Protein AF-U2R1K8-F1 (afdb_monomer_lite)

Secondary structure (DSSP, 8-state):
-HHHHHHHHHTT--SSSS-SEE---SS-HHHHHHHHTT---GGGGGGB-TTS-B-HHHHHHHHH-BTTBPPPPEEE-TTSS-EEE--EE-TT--------HHHHHHHHHHHTT---EEEEE-HHHHHHT-EE-TTSPTT--GGGGHHHHHHHHHHHHHHHHHHT-S--EEE-GGGG-S---S-HHHHHHHHHHHHHH-

Radius of gyration: 16.97 Å; chains: 1; bounding box: 44×36×46 Å

Organism: NCBI:txid1358026

InterPro domains:
  IPR013215 Cobalamin-independent methionine synthase MetE, N-terminal [PF08267] (20-197)
  IPR038071 UROD/MetE-like superfamily [G3DSA:3.20.20.210] (1-198)
  IPR038071 UROD/MetE-like superfamily [SSF51726] (24-195)

Structure (mmCIF, N/CA/C/O backbone):
data_AF-U2R1K8-F1
#
_entry.id   AF-U2R1K8-F1
#
loop_
_atom_site.group_PDB
_atom_site.id
_atom_site.type_symbol
_atom_site.label_atom_id
_atom_site.label_alt_id
_atom_site.label_comp_id
_atom_site.label_asym_id
_atom_site.label_entity_id
_atom_site.label_seq_id
_atom_site.pdbx_PDB_ins_code
_atom_site.Cartn_x
_atom_site.Cartn_y
_atom_site.Cartn_z
_atom_site.occupancy
_atom_site.B_iso_or_equiv
_atom_site.auth_seq_id
_atom_site.auth_comp_id
_atom_site.auth_asym_id
_atom_site.auth_atom_id
_atom_site.pdbx_PDB_model_num
ATOM 1 N N . ARG A 1 1 ? -0.043 1.802 -18.679 1.00 92.38 1 ARG A N 1
ATOM 2 C CA . ARG A 1 1 ? 1.319 1.508 -18.172 1.00 92.38 1 ARG A CA 1
ATOM 3 C C . ARG A 1 1 ? 2.393 1.546 -19.267 1.00 92.38 1 ARG A C 1
ATOM 5 O O . ARG A 1 1 ? 3.265 2.397 -19.167 1.00 92.38 1 ARG A O 1
ATOM 12 N N . ALA A 1 2 ? 2.314 0.755 -20.349 1.00 93.88 2 ALA A N 1
ATOM 13 C CA . ALA A 1 2 ? 3.351 0.712 -21.406 1.00 93.88 2 ALA A CA 1
ATOM 14 C C . ALA A 1 2 ? 3.806 2.088 -21.950 1.00 93.88 2 ALA A C 1
ATOM 16 O O . ALA A 1 2 ? 4.996 2.391 -21.944 1.00 93.88 2 ALA A O 1
ATOM 17 N N . ALA A 1 3 ? 2.867 2.963 -22.336 1.00 95.81 3 ALA A N 1
ATOM 18 C CA . ALA A 1 3 ? 3.195 4.313 -22.816 1.00 95.81 3 ALA A CA 1
ATOM 19 C C . ALA A 1 3 ? 3.945 5.169 -21.773 1.00 95.81 3 ALA A C 1
ATOM 21 O O . ALA A 1 3 ? 4.792 5.984 -22.132 1.00 95.81 3 ALA A O 1
ATOM 22 N N . THR A 1 4 ? 3.657 4.974 -20.482 1.00 95.69 4 THR A N 1
ATOM 23 C CA . THR A 1 4 ? 4.354 5.652 -19.382 1.00 95.69 4 THR A CA 1
ATOM 24 C C . THR A 1 4 ? 5.796 5.167 -19.269 1.00 95.69 4 THR A C 1
ATOM 26 O O . THR A 1 4 ? 6.695 5.999 -19.187 1.00 95.69 4 THR A O 1
ATOM 29 N N . ARG A 1 5 ? 6.031 3.848 -19.327 1.00 96.81 5 ARG A N 1
ATOM 30 C CA . ARG A 1 5 ? 7.381 3.257 -19.270 1.00 96.81 5 ARG A CA 1
ATOM 31 C C . ARG A 1 5 ? 8.247 3.745 -20.437 1.00 96.81 5 ARG A C 1
ATOM 33 O O . ARG A 1 5 ? 9.348 4.241 -20.217 1.00 96.81 5 ARG A O 1
ATOM 40 N N . GLU A 1 6 ? 7.707 3.721 -21.657 1.00 97.94 6 GLU A N 1
ATOM 41 C CA . GLU A 1 6 ? 8.377 4.257 -22.853 1.00 97.94 6 GLU A CA 1
ATOM 42 C C . GLU A 1 6 ? 8.721 5.746 -22.711 1.00 97.94 6 GLU A C 1
ATOM 44 O O . GLU A 1 6 ? 9.847 6.162 -22.991 1.00 97.94 6 GLU A O 1
ATOM 49 N N . ARG A 1 7 ? 7.780 6.557 -22.211 1.00 97.56 7 ARG A N 1
ATOM 50 C CA . ARG A 1 7 ? 8.021 7.983 -21.963 1.00 97.56 7 ARG A CA 1
ATOM 51 C C . ARG A 1 7 ? 9.121 8.209 -20.926 1.00 97.56 7 ARG A C 1
ATOM 53 O O . ARG A 1 7 ? 9.962 9.076 -21.135 1.00 97.56 7 ARG A O 1
ATOM 60 N N . LEU A 1 8 ? 9.110 7.477 -19.815 1.00 97.69 8 LEU A N 1
ATOM 61 C CA . LEU A 1 8 ? 10.111 7.613 -18.753 1.00 97.69 8 LEU A CA 1
ATOM 62 C C . LEU A 1 8 ? 11.506 7.193 -19.232 1.00 97.69 8 LEU A C 1
ATOM 64 O O . LEU A 1 8 ? 12.477 7.892 -18.949 1.00 97.69 8 LEU A O 1
ATOM 68 N N . ALA A 1 9 ? 11.597 6.130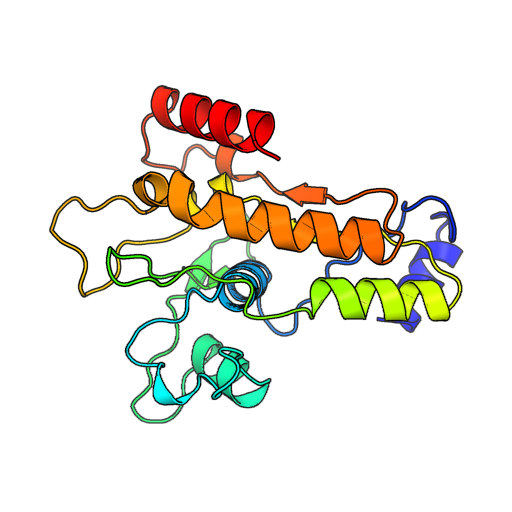 -20.035 1.00 97.81 9 ALA A N 1
ATOM 69 C CA . ALA A 1 9 ? 12.850 5.742 -20.675 1.00 97.81 9 ALA A CA 1
ATOM 70 C C . ALA A 1 9 ? 13.354 6.806 -21.661 1.00 97.81 9 ALA A C 1
ATOM 72 O O . ALA A 1 9 ? 14.532 7.153 -21.653 1.00 97.81 9 ALA A O 1
ATOM 73 N N . ALA A 1 10 ? 12.465 7.396 -22.467 1.00 98.12 10 ALA A N 1
ATOM 74 C CA . ALA A 1 10 ? 12.822 8.499 -23.363 1.00 98.12 10 ALA A CA 1
ATOM 75 C C . ALA A 1 10 ? 13.285 9.767 -22.615 1.00 98.12 10 ALA A C 1
ATOM 77 O O . ALA A 1 10 ? 14.033 10.568 -23.174 1.00 98.12 10 ALA A O 1
ATOM 78 N N . LEU A 1 11 ? 12.864 9.946 -21.357 1.00 98.12 11 LEU A N 1
ATOM 79 C CA . LEU A 1 11 ? 13.320 11.017 -20.464 1.00 98.12 11 LEU A CA 1
ATOM 80 C C . LEU A 1 11 ? 14.628 10.682 -19.721 1.00 98.12 11 LEU A C 1
ATOM 82 O O . LEU A 1 11 ? 15.122 11.526 -18.976 1.00 98.12 11 LEU A O 1
ATOM 86 N N . GLY A 1 12 ? 15.203 9.497 -19.943 1.00 97.62 12 GLY A N 1
ATOM 87 C CA . GLY A 1 12 ? 16.531 9.120 -19.456 1.00 97.62 12 GLY A CA 1
ATOM 88 C C . GLY A 1 12 ? 16.560 8.142 -18.282 1.00 97.62 12 GLY A C 1
ATOM 89 O O . GLY A 1 12 ? 17.647 7.885 -17.772 1.00 97.62 12 GLY A O 1
ATOM 90 N N . LEU A 1 13 ? 15.421 7.586 -17.847 1.00 98.00 13 LEU A N 1
ATOM 91 C CA . LEU A 1 13 ? 15.441 6.471 -16.892 1.00 98.00 13 LEU A CA 1
ATOM 92 C C . LEU A 1 13 ? 15.877 5.176 -17.592 1.00 98.00 13 LEU A C 1
ATOM 94 O O . LEU A 1 13 ? 15.473 4.914 -18.728 1.00 98.00 13 LEU A O 1
ATOM 98 N N . GLY A 1 14 ? 16.699 4.368 -16.922 1.00 97.38 14 GLY A N 1
ATOM 99 C CA . GLY A 1 14 ? 17.144 3.084 -17.452 1.00 97.38 14 GLY A CA 1
ATOM 100 C C . GLY A 1 14 ? 15.980 2.114 -17.655 1.00 97.38 14 GLY A C 1
ATOM 101 O O . GLY A 1 14 ? 14.957 2.167 -16.965 1.00 97.38 14 GLY A O 1
ATOM 102 N N . ARG A 1 15 ? 16.114 1.243 -18.661 1.00 97.44 15 ARG A N 1
ATOM 103 C CA . ARG A 1 15 ? 15.125 0.188 -18.930 1.00 97.44 15 ARG A CA 1
ATOM 104 C C . ARG A 1 15 ? 15.388 -1.062 -18.103 1.00 97.44 15 ARG A C 1
ATOM 106 O O . ARG A 1 15 ? 14.462 -1.824 -17.891 1.00 97.44 15 ARG A O 1
ATOM 113 N N . ASP A 1 16 ? 16.619 -1.291 -17.671 1.00 96.31 16 ASP A N 1
ATOM 114 C CA . ASP A 1 16 ? 17.112 -2.554 -17.117 1.00 96.31 16 ASP A CA 1
ATOM 115 C C . ASP A 1 16 ? 17.733 -2.412 -15.714 1.00 96.31 16 ASP A C 1
ATOM 117 O O . ASP A 1 16 ? 18.310 -3.364 -15.194 1.00 96.31 16 ASP A O 1
ATOM 121 N N . ASP A 1 17 ? 17.583 -1.248 -15.076 1.00 96.31 17 ASP A N 1
ATOM 122 C CA . ASP A 1 17 ? 18.227 -0.892 -13.803 1.00 96.31 17 ASP A CA 1
ATOM 123 C C . ASP A 1 17 ? 17.241 -0.587 -12.660 1.00 96.31 17 ASP A C 1
ATOM 125 O O . ASP A 1 17 ? 17.645 -0.089 -11.608 1.00 96.31 17 ASP A O 1
ATOM 129 N N . ALA A 1 18 ? 15.948 -0.879 -12.845 1.00 97.56 18 ALA A N 1
ATOM 130 C CA . ALA A 1 18 ? 14.886 -0.574 -11.883 1.00 97.56 18 ALA A CA 1
ATOM 131 C C . ALA A 1 18 ? 14.725 0.927 -11.562 1.00 97.56 18 ALA A C 1
ATOM 133 O O . ALA A 1 18 ? 14.143 1.283 -10.533 1.00 97.56 18 ALA A O 1
ATOM 134 N N . ALA A 1 19 ? 15.184 1.835 -12.434 1.00 97.56 19 ALA A N 1
ATOM 135 C CA . ALA A 1 19 ? 14.971 3.271 -12.259 1.00 97.56 19 ALA A CA 1
ATOM 136 C C . ALA A 1 19 ? 13.492 3.675 -12.406 1.00 97.56 19 ALA A C 1
ATOM 138 O O . ALA A 1 19 ? 13.038 4.599 -11.726 1.00 97.56 19 ALA A O 1
ATOM 139 N N . ILE A 1 20 ? 12.736 2.982 -13.265 1.00 98.25 20 ILE A N 1
ATOM 140 C CA . ILE A 1 20 ? 11.313 3.249 -13.520 1.00 98.25 20 ILE A CA 1
ATOM 141 C C . ILE A 1 20 ? 10.452 2.642 -12.396 1.00 98.25 20 ILE A C 1
ATOM 143 O O . ILE A 1 20 ? 10.475 1.420 -12.221 1.00 98.25 20 ILE A O 1
ATOM 147 N N . PRO A 1 21 ? 9.666 3.450 -11.656 1.00 97.31 21 PRO A N 1
ATOM 148 C CA . PRO A 1 21 ? 8.747 2.931 -10.649 1.00 97.31 21 PRO A CA 1
ATOM 149 C C . PRO A 1 21 ? 7.539 2.248 -11.303 1.00 97.31 21 PRO A C 1
ATOM 151 O O . PRO A 1 21 ? 6.984 2.750 -12.283 1.00 97.31 21 PRO A O 1
ATOM 154 N N . GLU A 1 22 ? 7.105 1.133 -10.725 1.00 96.12 22 GLU A N 1
ATOM 155 C CA . GLU A 1 22 ? 5.821 0.499 -11.015 1.00 96.12 22 GLU A CA 1
ATOM 156 C C . GLU A 1 22 ? 4.856 0.826 -9.873 1.00 96.12 22 GLU A C 1
ATOM 158 O O . GLU A 1 22 ? 4.868 0.183 -8.826 1.00 96.12 22 GLU A O 1
ATOM 163 N N . SER A 1 23 ? 4.102 1.911 -10.058 1.00 94.25 23 SER A N 1
ATOM 164 C CA . SER A 1 23 ? 3.264 2.541 -9.027 1.00 94.25 23 SER A CA 1
ATOM 165 C C . SER A 1 23 ? 1.873 2.910 -9.558 1.00 94.25 23 SER A C 1
ATOM 167 O O . SER A 1 23 ? 1.294 3.922 -9.160 1.00 94.25 23 SER A O 1
ATOM 169 N N . PHE A 1 24 ? 1.387 2.193 -10.572 1.00 95.38 24 PHE A N 1
ATOM 170 C CA . PHE A 1 24 ? 0.072 2.464 -11.141 1.00 95.38 24 PHE A CA 1
ATOM 171 C C . PHE A 1 24 ? -1.022 2.067 -10.144 1.00 95.38 24 PHE A C 1
ATOM 173 O O . PHE A 1 24 ? -0.948 1.009 -9.537 1.00 95.38 24 PHE A O 1
ATOM 180 N N . SER A 1 25 ? -2.058 2.897 -10.044 1.00 96.81 25 SER A N 1
ATOM 181 C CA . SER A 1 25 ? -3.269 2.601 -9.286 1.00 96.81 25 SER A CA 1
ATOM 182 C C . SER A 1 25 ? -4.497 2.888 -10.139 1.00 96.81 25 SER A C 1
ATOM 184 O O . SER A 1 25 ? -4.506 3.846 -10.921 1.00 96.81 25 SER A O 1
ATOM 186 N N . TYR A 1 26 ? -5.550 2.085 -9.980 1.00 97.44 26 TYR A N 1
ATOM 187 C CA . TYR A 1 26 ? -6.848 2.385 -10.589 1.00 97.44 26 TYR A CA 1
ATOM 188 C C . TYR A 1 26 ? -7.600 3.499 -9.858 1.00 97.44 26 TYR A C 1
ATOM 190 O O . TYR A 1 26 ? -8.445 4.149 -10.479 1.00 97.44 26 TYR A O 1
ATOM 198 N N . TYR A 1 27 ? -7.320 3.715 -8.570 1.00 98.19 27 TYR A N 1
ATOM 199 C CA . TYR A 1 27 ? -7.995 4.737 -7.774 1.00 98.19 27 TYR A CA 1
ATOM 200 C C . TYR A 1 27 ? -7.071 5.332 -6.709 1.00 98.19 27 TYR A C 1
ATOM 202 O O . TYR A 1 27 ? -6.826 6.541 -6.728 1.00 98.19 27 TYR A O 1
ATOM 210 N N . ASP A 1 28 ? -6.552 4.493 -5.811 1.00 98.12 28 ASP A N 1
ATOM 211 C CA . ASP A 1 28 ? -5.710 4.911 -4.693 1.00 98.12 28 ASP A CA 1
ATOM 212 C C . ASP A 1 28 ? -4.690 3.843 -4.279 1.00 98.12 28 ASP A C 1
ATOM 214 O O . ASP A 1 28 ? -5.025 2.669 -4.123 1.00 98.12 28 ASP A O 1
ATOM 218 N N . GLN A 1 29 ? -3.444 4.268 -4.055 1.00 98.44 29 GLN A N 1
ATOM 219 C CA . GLN A 1 29 ? -2.349 3.374 -3.678 1.00 98.44 29 GLN A CA 1
ATOM 220 C C . GLN A 1 29 ? -2.515 2.759 -2.281 1.00 98.44 29 GLN A C 1
ATOM 222 O O . GLN A 1 29 ? -1.968 1.687 -2.017 1.00 98.44 29 GLN A O 1
ATOM 227 N N . VAL A 1 30 ? -3.247 3.414 -1.370 1.00 98.81 30 VAL A N 1
ATOM 228 C CA . VAL A 1 30 ? -3.519 2.848 -0.039 1.00 98.81 30 VAL A CA 1
ATOM 229 C C . VAL A 1 30 ? -4.593 1.769 -0.139 1.00 98.81 30 VAL A C 1
ATOM 231 O O . VAL A 1 30 ? -4.427 0.698 0.446 1.00 98.81 30 VAL A O 1
ATOM 234 N N . LEU A 1 31 ? -5.632 1.985 -0.953 1.00 98.69 31 LEU A N 1
ATOM 235 C CA . LEU A 1 31 ? -6.588 0.936 -1.311 1.00 98.69 31 LEU A CA 1
ATOM 236 C C . LEU A 1 31 ? -5.909 -0.244 -2.020 1.00 98.69 31 LEU A C 1
ATOM 238 O O . LEU A 1 31 ? -6.236 -1.392 -1.721 1.00 98.69 31 LEU A O 1
ATOM 242 N N . ASP A 1 32 ? -4.957 0.004 -2.922 1.00 98.56 32 ASP A N 1
ATOM 243 C CA . ASP A 1 32 ? -4.206 -1.077 -3.574 1.00 98.56 32 ASP A CA 1
ATOM 244 C C . ASP A 1 32 ? -3.469 -1.944 -2.549 1.00 98.56 32 ASP A C 1
ATOM 246 O O . ASP A 1 32 ? -3.541 -3.172 -2.621 1.00 98.56 32 ASP A O 1
ATOM 250 N N . ALA A 1 33 ? -2.811 -1.318 -1.565 1.00 98.56 33 ALA A N 1
ATOM 251 C CA . ALA A 1 33 ? -2.173 -2.033 -0.465 1.00 98.56 33 ALA A CA 1
ATOM 252 C C . ALA A 1 33 ? -3.203 -2.801 0.379 1.00 98.56 33 ALA A C 1
ATOM 254 O O . ALA A 1 33 ? -2.994 -3.983 0.646 1.00 98.56 33 ALA A O 1
ATOM 255 N N . ALA A 1 34 ? -4.338 -2.179 0.725 1.00 98.56 34 ALA A N 1
ATOM 256 C CA . ALA A 1 34 ? -5.405 -2.814 1.500 1.00 98.56 34 ALA A CA 1
ATOM 257 C C . ALA A 1 34 ? -5.937 -4.080 0.812 1.00 98.56 34 ALA A C 1
ATOM 259 O O . ALA A 1 34 ? -6.004 -5.143 1.429 1.00 98.56 34 ALA A O 1
ATOM 260 N N . VAL A 1 35 ? -6.253 -3.998 -0.483 1.00 98.12 35 VAL A N 1
ATOM 261 C CA . VAL A 1 35 ? -6.740 -5.143 -1.264 1.00 98.12 35 VAL A CA 1
ATOM 262 C C . VAL A 1 35 ? -5.646 -6.193 -1.450 1.00 98.12 35 VAL A C 1
ATOM 264 O O . VAL A 1 35 ? -5.942 -7.383 -1.369 1.00 98.12 35 VAL A O 1
ATOM 267 N N . ALA A 1 36 ? -4.384 -5.794 -1.637 1.00 98.06 36 ALA A N 1
ATOM 268 C CA . ALA A 1 36 ? -3.271 -6.737 -1.733 1.00 98.06 36 ALA A CA 1
ATOM 269 C C . ALA A 1 36 ? -3.116 -7.594 -0.473 1.00 98.06 36 ALA A C 1
ATOM 271 O O . ALA A 1 36 ? -2.870 -8.795 -0.589 1.00 98.06 36 ALA A O 1
ATOM 272 N N . VAL A 1 37 ? -3.317 -7.005 0.709 1.00 98.50 37 VAL A N 1
ATOM 273 C CA . VAL A 1 37 ? -3.192 -7.703 1.998 1.00 98.50 37 VAL A CA 1
ATOM 274 C C . VAL A 1 37 ? -4.511 -8.264 2.537 1.00 98.50 37 VAL A C 1
ATOM 276 O O . VAL A 1 37 ? -4.551 -8.753 3.665 1.00 98.50 37 VAL A O 1
ATOM 279 N N . GLY A 1 38 ? -5.593 -8.209 1.755 1.00 97.94 38 GLY A N 1
ATOM 280 C CA . GLY A 1 38 ? -6.896 -8.753 2.145 1.00 97.94 38 GLY A CA 1
ATOM 281 C C . GLY A 1 38 ? -7.646 -7.929 3.198 1.00 97.94 38 GLY A C 1
ATOM 282 O O . GLY A 1 38 ? -8.623 -8.414 3.764 1.00 97.94 38 GLY A O 1
ATOM 283 N N . ALA A 1 39 ? -7.238 -6.682 3.445 1.00 98.19 39 ALA A N 1
ATOM 284 C CA . ALA A 1 39 ? -7.874 -5.763 4.389 1.00 98.19 39 ALA A CA 1
ATOM 285 C C . ALA A 1 39 ? -9.166 -5.157 3.814 1.00 98.19 39 ALA A C 1
ATOM 287 O O . ALA A 1 39 ? -9.255 -3.965 3.518 1.00 98.19 39 ALA A O 1
ATOM 288 N N . VAL A 1 40 ? -10.171 -6.010 3.629 1.00 97.00 40 VAL A N 1
ATOM 289 C CA . VAL A 1 40 ? -11.491 -5.648 3.109 1.00 97.00 40 VAL A CA 1
ATOM 290 C C . VAL A 1 40 ? -12.490 -5.621 4.272 1.00 97.00 40 VAL A C 1
ATOM 292 O O . VAL A 1 40 ? -12.651 -6.647 4.935 1.00 97.00 40 VAL A O 1
ATOM 295 N N . PRO A 1 41 ? -13.181 -4.492 4.530 1.00 96.50 41 PRO A N 1
ATOM 296 C CA . PRO A 1 41 ? -14.176 -4.416 5.598 1.00 96.50 41 PRO A CA 1
ATOM 297 C C . PRO A 1 41 ? -15.276 -5.474 5.463 1.00 96.50 41 PRO A C 1
ATOM 299 O O . PRO A 1 41 ? -15.699 -5.809 4.355 1.00 96.50 41 PRO A O 1
ATOM 302 N N . THR A 1 42 ? -15.812 -5.944 6.589 1.00 94.81 42 THR A N 1
ATOM 303 C CA . THR A 1 42 ? -16.821 -7.019 6.654 1.00 94.81 42 THR A CA 1
ATOM 304 C C . THR A 1 42 ? -18.078 -6.727 5.832 1.00 94.81 42 THR A C 1
ATOM 306 O O . THR A 1 42 ? -18.623 -7.635 5.200 1.00 94.81 42 THR A O 1
ATOM 309 N N . ARG A 1 43 ? -18.498 -5.455 5.733 1.00 95.38 43 ARG A N 1
ATOM 310 C CA . ARG A 1 43 ? -19.618 -5.033 4.865 1.00 95.38 43 ARG A CA 1
ATOM 311 C C . ARG A 1 43 ? -19.413 -5.378 3.385 1.00 95.38 43 ARG A C 1
ATOM 313 O O . ARG A 1 43 ? -20.380 -5.545 2.654 1.00 95.38 43 ARG A O 1
ATOM 320 N N . PHE A 1 44 ? -18.164 -5.530 2.955 1.00 96.62 44 PHE A N 1
ATOM 321 C CA . PHE A 1 44 ? -17.781 -5.894 1.595 1.00 96.62 44 PHE A CA 1
ATOM 322 C C . PHE A 1 44 ? -17.423 -7.378 1.444 1.00 96.62 44 PHE A C 1
ATOM 324 O O . PHE A 1 44 ? -16.948 -7.775 0.383 1.00 96.62 44 PHE A O 1
ATOM 331 N N . ALA A 1 45 ? -17.673 -8.230 2.446 1.00 94.31 45 ALA A N 1
ATOM 332 C CA . ALA A 1 45 ? -17.333 -9.656 2.384 1.00 94.31 45 ALA A CA 1
ATOM 333 C C . ALA A 1 45 ? -17.957 -10.379 1.173 1.00 94.31 45 ALA A C 1
ATOM 335 O O . ALA A 1 45 ? -17.363 -11.310 0.640 1.00 94.31 45 ALA A O 1
ATOM 336 N N . GLY A 1 46 ? -19.121 -9.924 0.693 1.00 95.38 46 GLY A N 1
ATOM 337 C CA . GLY A 1 46 ? -19.757 -10.453 -0.519 1.00 95.38 46 GLY A CA 1
ATOM 338 C C . GLY A 1 46 ? -19.028 -10.126 -1.832 1.00 95.38 46 GLY A C 1
ATOM 339 O O . GLY A 1 46 ? -19.325 -10.749 -2.847 1.00 95.38 46 GLY A O 1
ATOM 340 N N . LEU A 1 47 ? -18.090 -9.171 -1.822 1.00 96.06 47 LEU A N 1
ATOM 341 C CA . LEU A 1 47 ? -17.231 -8.825 -2.964 1.00 96.06 47 LEU A CA 1
ATOM 342 C C . LEU A 1 47 ? -15.962 -9.683 -3.025 1.00 96.06 47 LEU A C 1
ATOM 344 O O . LEU A 1 47 ? -15.247 -9.651 -4.026 1.00 96.06 47 LEU A O 1
ATOM 348 N N . VAL A 1 48 ? -15.664 -10.415 -1.951 1.00 96.75 48 VAL A N 1
ATOM 349 C CA . VAL A 1 48 ? -14.476 -11.254 -1.845 1.00 96.75 48 VAL A CA 1
ATOM 350 C C . VAL A 1 48 ? -14.770 -12.608 -2.486 1.00 96.75 48 VAL A C 1
ATOM 352 O O . VAL A 1 48 ? -15.671 -13.336 -2.067 1.00 96.75 48 VAL A O 1
ATOM 355 N N . GLY A 1 49 ? -14.008 -12.944 -3.524 1.00 95.50 49 GLY A N 1
ATOM 356 C CA . GLY A 1 49 ? -14.102 -14.212 -4.233 1.00 95.50 49 GLY A CA 1
ATOM 357 C C . GLY A 1 49 ? -13.706 -15.411 -3.368 1.00 95.50 49 GLY A C 1
ATOM 358 O O . GLY A 1 49 ? -13.132 -15.283 -2.287 1.00 95.50 49 GLY A O 1
ATOM 359 N N . ALA A 1 50 ? -13.976 -16.618 -3.870 1.00 93.12 50 ALA A N 1
ATOM 360 C CA . ALA A 1 50 ? -13.631 -17.861 -3.173 1.00 93.12 50 ALA A CA 1
ATOM 361 C C . ALA A 1 50 ? -12.113 -18.065 -2.997 1.00 93.12 50 ALA A C 1
ATOM 363 O O . ALA A 1 50 ? -11.691 -18.791 -2.101 1.00 93.12 50 ALA A O 1
ATOM 364 N N . ASP A 1 51 ? -11.302 -17.431 -3.845 1.00 91.81 51 ASP A N 1
ATOM 365 C CA . ASP A 1 51 ? -9.840 -17.387 -3.740 1.00 91.81 51 ASP A CA 1
ATOM 366 C C . ASP A 1 51 ? -9.339 -16.282 -2.793 1.00 91.81 51 ASP A C 1
ATOM 368 O O . ASP A 1 51 ? -8.136 -16.122 -2.599 1.00 91.81 51 ASP A O 1
ATOM 372 N N . GLY A 1 52 ? -10.260 -15.532 -2.186 1.00 92.44 52 GLY A N 1
ATOM 373 C CA . GLY A 1 52 ? -9.974 -14.451 -1.263 1.00 92.44 52 GLY A CA 1
ATOM 374 C C . GLY A 1 52 ? -9.659 -13.110 -1.921 1.00 92.44 52 GLY A C 1
ATOM 375 O O . GLY A 1 52 ? -9.399 -12.170 -1.170 1.00 92.44 52 GLY A O 1
ATOM 376 N N . SER A 1 53 ? -9.690 -13.018 -3.256 1.00 95.75 53 SER A N 1
ATOM 377 C CA . SER A 1 53 ? -9.397 -11.803 -4.023 1.00 95.75 53 SER A CA 1
ATOM 378 C C . SER A 1 53 ? -10.627 -10.911 -4.216 1.00 95.75 53 SER A C 1
ATOM 380 O O . SER A 1 53 ? -11.766 -11.340 -4.030 1.00 95.75 53 SER A O 1
ATOM 382 N N . VAL A 1 54 ? -10.400 -9.656 -4.603 1.00 96.75 54 VAL A N 1
ATOM 383 C CA . VAL A 1 54 ? -11.451 -8.719 -5.023 1.00 96.75 54 VAL A CA 1
ATOM 384 C C . VAL A 1 54 ? -11.211 -8.357 -6.485 1.00 96.75 54 VAL A C 1
ATOM 386 O O . VAL A 1 54 ? -10.105 -7.959 -6.858 1.00 96.75 54 VAL A O 1
ATOM 389 N N . ASP A 1 55 ? -12.238 -8.500 -7.323 1.00 96.62 55 ASP A N 1
ATOM 390 C CA . ASP A 1 55 ? -12.151 -8.119 -8.732 1.00 96.62 55 ASP A CA 1
ATOM 391 C C . ASP A 1 55 ? -12.243 -6.593 -8.925 1.00 96.62 55 ASP A C 1
ATOM 393 O O . ASP A 1 55 ? -12.435 -5.820 -7.986 1.00 96.62 55 ASP A O 1
ATOM 397 N N . LEU A 1 56 ? -12.104 -6.118 -10.166 1.00 97.06 56 LEU A N 1
ATOM 398 C CA . LEU A 1 56 ? -12.094 -4.678 -10.440 1.00 97.06 56 LEU A CA 1
ATOM 399 C C . LEU A 1 56 ? -13.433 -3.990 -10.106 1.00 97.06 56 LEU A C 1
ATOM 401 O O . LEU A 1 56 ? -13.446 -2.817 -9.731 1.00 97.06 56 LEU A O 1
ATOM 405 N N . ALA A 1 57 ? -14.560 -4.696 -10.239 1.00 97.38 57 ALA A N 1
ATOM 406 C CA . ALA A 1 57 ? -15.868 -4.150 -9.886 1.00 97.38 57 ALA A CA 1
ATOM 407 C C . ALA A 1 57 ? -16.006 -4.017 -8.364 1.00 97.38 57 ALA A C 1
ATOM 409 O O . ALA A 1 57 ? -16.428 -2.965 -7.874 1.00 97.38 57 ALA A O 1
ATOM 410 N N . GLY A 1 58 ? -15.574 -5.033 -7.616 1.00 97.62 58 GLY A N 1
ATOM 411 C CA . GLY A 1 58 ? -15.502 -4.993 -6.162 1.00 97.62 58 GLY A CA 1
ATOM 412 C C . GLY A 1 58 ? -14.554 -3.903 -5.662 1.00 97.62 58 GLY A C 1
ATOM 413 O O . GLY A 1 58 ? -14.932 -3.119 -4.797 1.00 97.62 58 GLY A O 1
ATOM 414 N N . TYR A 1 59 ? -13.379 -3.757 -6.279 1.00 98.38 59 TYR A N 1
ATOM 415 C CA . TYR A 1 59 ? -12.412 -2.701 -5.965 1.00 98.38 59 TYR A CA 1
ATOM 416 C C . TYR A 1 59 ? -13.047 -1.308 -6.084 1.00 98.38 59 TYR A C 1
ATOM 418 O O . TYR A 1 59 ? -12.964 -0.494 -5.163 1.00 98.38 59 TYR A O 1
ATOM 426 N N . PHE A 1 60 ? -13.763 -1.035 -7.182 1.00 98.50 60 PHE A N 1
ATOM 427 C CA . PHE A 1 60 ? -14.470 0.237 -7.329 1.00 98.50 60 PHE A CA 1
ATOM 428 C C . PHE A 1 60 ? -15.667 0.371 -6.387 1.00 98.50 60 PHE A C 1
ATOM 430 O O . PHE A 1 60 ? -15.978 1.485 -5.975 1.00 98.50 60 PHE A O 1
ATOM 437 N N . THR A 1 61 ? -16.330 -0.722 -6.021 1.00 98.38 61 THR A N 1
ATOM 438 C CA . THR A 1 61 ? -17.403 -0.679 -5.018 1.00 98.38 61 THR A CA 1
ATOM 439 C C . THR A 1 61 ? -16.853 -0.261 -3.655 1.00 98.38 61 THR A C 1
ATOM 441 O O . THR A 1 61 ? -17.446 0.587 -2.997 1.00 98.38 61 THR A O 1
ATOM 444 N N . ILE A 1 62 ? -15.674 -0.751 -3.269 1.00 98.31 62 ILE A N 1
ATOM 445 C CA . ILE A 1 62 ? -14.981 -0.311 -2.050 1.00 98.31 62 ILE A CA 1
ATOM 446 C C . ILE A 1 62 ? -14.595 1.176 -2.151 1.00 98.31 62 ILE A C 1
ATOM 448 O O . ILE A 1 62 ? -14.787 1.936 -1.201 1.00 98.31 62 ILE A O 1
ATOM 452 N N . ALA A 1 63 ? -14.101 1.610 -3.315 1.00 98.38 63 ALA A N 1
ATOM 453 C CA . ALA A 1 63 ? -13.597 2.969 -3.516 1.00 98.38 63 ALA A CA 1
ATOM 454 C C . ALA A 1 63 ? -14.676 4.064 -3.557 1.00 98.38 63 ALA A C 1
ATOM 456 O O . ALA A 1 63 ? -14.461 5.165 -3.057 1.00 98.38 63 ALA A O 1
ATOM 457 N N . ARG A 1 64 ? -15.822 3.800 -4.196 1.00 97.94 64 ARG A N 1
ATOM 458 C CA . ARG A 1 64 ? -16.859 4.821 -4.464 1.00 97.94 64 ARG A CA 1
ATOM 459 C C . ARG A 1 64 ? -18.284 4.399 -4.100 1.00 97.94 64 ARG A C 1
ATOM 461 O O . ARG A 1 64 ? -19.205 5.193 -4.281 1.00 97.94 64 ARG A O 1
ATOM 468 N N . GLY A 1 65 ? -18.454 3.196 -3.562 1.00 96.75 65 GLY A N 1
ATOM 469 C CA . GLY A 1 65 ? -19.730 2.666 -3.105 1.00 96.75 65 GLY A CA 1
ATOM 470 C C . GLY A 1 65 ? -20.623 2.156 -4.232 1.00 96.75 65 GLY A C 1
ATOM 471 O O . GLY A 1 65 ? -20.440 2.479 -5.408 1.00 96.75 65 GLY A O 1
ATOM 472 N N . GLU A 1 66 ? -21.619 1.361 -3.847 1.00 95.88 66 GLU A N 1
ATOM 473 C CA . GLU A 1 66 ? -22.714 0.920 -4.714 1.00 95.88 66 GLU A CA 1
ATOM 474 C C . GLU A 1 66 ? -23.944 0.555 -3.868 1.00 95.88 66 GLU A C 1
ATOM 476 O O . GLU A 1 66 ? -23.873 -0.310 -2.995 1.00 95.88 66 GLU A O 1
ATOM 481 N N . GLY A 1 67 ? -25.088 1.201 -4.126 1.00 93.12 67 GLY A N 1
ATOM 482 C CA . GLY A 1 67 ? -26.315 0.969 -3.355 1.00 93.12 67 GLY A CA 1
ATOM 483 C C . GLY A 1 67 ? -26.124 1.275 -1.866 1.00 93.12 67 GLY A C 1
ATOM 484 O O . GLY A 1 67 ? -25.715 2.379 -1.514 1.00 93.12 67 GLY A O 1
ATOM 485 N N . ASP A 1 68 ? -26.403 0.286 -1.014 1.00 90.62 68 ASP A N 1
ATOM 486 C CA . ASP A 1 68 ? -26.240 0.382 0.444 1.00 90.62 68 ASP A CA 1
ATOM 487 C C . ASP A 1 68 ? -24.781 0.180 0.905 1.00 90.62 68 ASP A C 1
ATOM 489 O O . ASP A 1 68 ? -24.463 0.378 2.079 1.00 90.62 68 ASP A O 1
ATOM 493 N N . ASN A 1 69 ? -23.868 -0.185 -0.004 1.00 92.88 69 ASN A N 1
ATOM 494 C CA . ASN A 1 69 ? -22.451 -0.325 0.311 1.00 92.88 69 ASN A CA 1
ATOM 495 C C . ASN A 1 69 ? -21.775 1.049 0.303 1.00 92.88 69 ASN A C 1
ATOM 497 O O . ASN A 1 69 ? -21.323 1.526 -0.742 1.00 92.88 69 ASN A O 1
ATOM 501 N N . ALA A 1 70 ? -21.706 1.691 1.470 1.00 95.88 70 ALA A N 1
ATOM 502 C CA . ALA A 1 70 ? -20.969 2.939 1.638 1.00 95.88 70 ALA A CA 1
ATOM 503 C C . ALA A 1 70 ? -19.459 2.723 1.388 1.00 95.88 70 ALA A C 1
ATOM 505 O O . ALA A 1 70 ? -18.906 1.748 1.915 1.00 95.88 70 ALA A O 1
ATOM 506 N N . PRO A 1 71 ? -18.789 3.611 0.619 1.00 97.62 71 PRO A N 1
ATOM 507 C CA . PRO A 1 71 ? -17.362 3.487 0.323 1.00 97.62 71 PRO A CA 1
ATOM 508 C C . PRO A 1 71 ? -16.500 3.576 1.583 1.00 97.62 71 PRO A C 1
ATOM 510 O O . PRO A 1 71 ? -16.974 3.948 2.660 1.00 97.62 71 PRO A O 1
ATOM 513 N N . LEU A 1 72 ? -15.211 3.269 1.439 1.00 98.38 72 LEU A N 1
ATOM 514 C CA . LEU A 1 72 ? -14.225 3.700 2.427 1.00 98.38 72 LEU A CA 1
ATOM 515 C C . LEU A 1 72 ? -14.204 5.230 2.535 1.00 98.38 72 LEU A C 1
ATOM 517 O O . LEU A 1 72 ? -14.486 5.962 1.582 1.00 98.38 72 LEU A O 1
ATOM 521 N N . GLU A 1 73 ? -13.850 5.711 3.721 1.00 98.19 73 GLU A N 1
ATOM 522 C CA . GLU A 1 73 ? -13.651 7.135 3.960 1.00 98.19 73 GLU A CA 1
ATOM 523 C C . GLU A 1 73 ? -12.479 7.658 3.124 1.00 98.19 73 GLU A C 1
ATOM 525 O O . GLU A 1 73 ? -11.429 7.025 3.055 1.00 98.19 73 GLU A O 1
ATOM 530 N N . MET A 1 74 ? -12.645 8.838 2.523 1.00 97.69 74 MET A N 1
ATOM 531 C CA . MET A 1 74 ? -11.553 9.551 1.867 1.00 97.69 74 MET A CA 1
ATOM 532 C C . MET A 1 74 ? -11.042 10.679 2.756 1.00 97.69 74 MET A C 1
ATOM 534 O O . MET A 1 74 ? -11.820 11.533 3.182 1.00 97.69 74 MET A O 1
ATOM 538 N N . THR A 1 75 ? -9.728 10.749 2.949 1.00 97.62 75 THR A N 1
ATOM 539 C CA . THR A 1 75 ? -9.078 11.865 3.650 1.00 97.62 75 THR A CA 1
ATOM 540 C C . THR A 1 75 ? -7.817 12.315 2.923 1.00 97.62 75 THR A C 1
ATOM 542 O O . THR A 1 75 ? -7.359 11.667 1.981 1.00 97.62 75 THR A O 1
ATOM 545 N N . LYS A 1 76 ? -7.267 13.467 3.313 1.00 97.31 76 LYS A N 1
ATOM 546 C CA . LYS A 1 76 ? -6.070 14.019 2.675 1.00 97.31 76 LYS A CA 1
ATOM 547 C C . LYS A 1 76 ? -4.864 13.110 2.883 1.00 97.31 76 LYS A C 1
ATOM 549 O O . LYS A 1 76 ? -4.573 12.680 3.996 1.00 97.31 76 LYS A O 1
ATOM 554 N N . TRP A 1 77 ? -4.120 12.887 1.807 1.00 97.31 77 TRP A N 1
ATOM 555 C CA . TRP A 1 77 ? -2.800 12.279 1.861 1.00 97.31 77 TRP A CA 1
ATOM 556 C C . TRP A 1 77 ? -1.794 13.322 2.343 1.00 97.31 77 TRP A C 1
ATOM 558 O O . TRP A 1 77 ? -1.295 14.138 1.558 1.00 97.31 77 TRP A O 1
ATOM 568 N N . PHE A 1 78 ? -1.544 13.301 3.651 1.00 97.19 78 PHE A N 1
ATOM 569 C CA . PHE A 1 78 ? -0.672 14.243 4.352 1.00 97.19 78 PHE A CA 1
ATOM 570 C C . PHE A 1 78 ? -1.023 15.708 4.024 1.00 97.19 78 PHE A C 1
ATOM 572 O O . PHE A 1 78 ? -2.195 16.089 4.012 1.00 97.19 78 PHE A O 1
ATOM 579 N N . ASP A 1 79 ? -0.023 16.548 3.764 1.00 96.19 79 ASP A N 1
ATOM 580 C CA . ASP A 1 79 ? -0.170 17.970 3.445 1.00 96.19 79 ASP A CA 1
ATOM 581 C C . ASP A 1 79 ? -0.439 18.243 1.951 1.00 96.19 79 ASP A C 1
ATOM 583 O O . ASP A 1 79 ? -0.460 19.397 1.512 1.00 96.19 79 ASP A O 1
ATOM 587 N N . SER A 1 80 ? -0.691 17.197 1.160 1.00 96.94 80 SER A N 1
ATOM 588 C CA . SER A 1 80 ? -0.993 17.323 -0.264 1.00 96.94 80 SER A CA 1
ATOM 589 C C . SER A 1 80 ? -2.479 17.618 -0.538 1.00 96.94 80 SER A C 1
ATOM 591 O O . SER A 1 80 ? -3.335 17.636 0.349 1.00 96.94 80 SER A O 1
ATOM 593 N N . ASN A 1 81 ? -2.801 17.844 -1.816 1.00 97.75 81 ASN A N 1
ATOM 594 C CA . ASN A 1 81 ? -4.189 17.890 -2.295 1.00 97.75 81 ASN A CA 1
ATOM 595 C C . ASN A 1 81 ? -4.706 16.519 -2.767 1.00 97.75 81 ASN A C 1
ATOM 597 O O . ASN A 1 81 ? -5.858 16.419 -3.196 1.00 97.75 81 ASN A O 1
ATOM 601 N N . TYR A 1 82 ? -3.870 15.478 -2.724 1.00 98.12 82 TYR A N 1
ATOM 602 C CA . TYR A 1 82 ? -4.304 14.114 -3.001 1.00 98.12 82 TYR A CA 1
ATOM 603 C C . TYR A 1 82 ? -5.123 13.579 -1.820 1.00 98.12 82 TYR A C 1
ATOM 605 O O . TYR A 1 82 ? -4.919 13.998 -0.681 1.00 98.12 82 TYR A O 1
ATOM 613 N N . HIS A 1 83 ? -6.067 12.683 -2.097 1.00 98.44 83 HIS A N 1
ATOM 614 C CA . HIS A 1 83 ? -6.889 12.032 -1.082 1.00 98.44 83 HIS A CA 1
ATOM 615 C C . HIS A 1 83 ? -6.761 10.523 -1.249 1.00 98.44 83 HIS A C 1
ATOM 617 O O . HIS A 1 83 ? -6.841 10.043 -2.378 1.00 98.44 83 HIS A O 1
ATOM 623 N N . TYR A 1 84 ? -6.590 9.813 -0.140 1.00 98.69 84 TYR A N 1
ATOM 624 C CA . TYR A 1 84 ? -6.507 8.355 -0.108 1.00 98.69 84 TYR A CA 1
ATOM 625 C C . TYR A 1 84 ? -7.734 7.763 0.588 1.00 98.69 84 TYR A C 1
ATOM 627 O O . TYR A 1 84 ? -8.469 8.490 1.267 1.00 98.69 84 TYR A O 1
ATOM 635 N N . LEU A 1 85 ? -7.955 6.461 0.413 1.00 98.75 85 LEU A N 1
ATOM 636 C CA . LEU A 1 85 ? -9.019 5.721 1.084 1.00 98.75 85 LEU A CA 1
ATOM 637 C C . LEU A 1 85 ? -8.483 5.109 2.377 1.00 98.75 85 LEU A C 1
ATOM 639 O O . LEU A 1 85 ? -7.559 4.300 2.345 1.00 98.75 85 LEU A O 1
ATOM 643 N N . VAL A 1 86 ? -9.067 5.502 3.507 1.00 98.69 86 VAL A N 1
ATOM 644 C CA . VAL A 1 86 ? -8.645 5.084 4.850 1.00 98.69 86 VAL A CA 1
ATOM 645 C C . VAL A 1 86 ? -9.016 3.613 5.067 1.00 98.69 86 VAL A C 1
ATOM 647 O O . VAL A 1 86 ? -10.213 3.309 5.108 1.00 98.69 86 VAL A O 1
ATOM 650 N N . PRO A 1 87 ? -8.047 2.688 5.226 1.00 98.69 87 PRO A N 1
ATOM 651 C CA . PRO A 1 87 ? -8.361 1.303 5.553 1.00 98.69 87 PRO A CA 1
ATOM 652 C C . PRO A 1 87 ? -8.988 1.195 6.946 1.00 98.69 87 PRO A C 1
ATOM 654 O O . PRO A 1 87 ? -8.642 1.935 7.868 1.00 98.69 87 PRO A O 1
ATOM 657 N N . GLU A 1 88 ? -9.898 0.242 7.107 1.00 98.56 88 GLU A N 1
ATOM 658 C CA . GLU A 1 88 ? -10.574 -0.040 8.372 1.00 98.56 88 GLU A CA 1
ATOM 659 C C . GLU A 1 88 ? -10.051 -1.366 8.917 1.00 98.56 88 GLU A C 1
ATOM 661 O O . GLU A 1 88 ? -10.276 -2.421 8.324 1.00 98.56 88 GLU A O 1
ATOM 666 N N . ILE A 1 89 ? -9.320 -1.302 10.026 1.00 98.75 89 ILE A N 1
ATOM 667 C CA . ILE A 1 89 ? -8.613 -2.442 10.603 1.00 98.75 89 ILE A CA 1
ATOM 668 C C . ILE A 1 89 ? -9.156 -2.707 12.003 1.00 98.75 89 ILE A C 1
ATOM 670 O O . ILE A 1 89 ? -9.193 -1.810 12.842 1.00 98.75 89 ILE A O 1
ATOM 674 N N . GLY A 1 90 ? -9.530 -3.951 12.274 1.00 98.38 90 GLY A N 1
ATOM 675 C CA . GLY A 1 90 ? -9.985 -4.419 13.583 1.00 98.38 90 GLY A CA 1
ATOM 676 C C . GLY A 1 90 ? -9.443 -5.811 13.888 1.00 98.38 90 GLY A C 1
ATOM 677 O O . GLY A 1 90 ? -8.679 -6.347 13.087 1.00 98.38 90 GLY A O 1
ATOM 678 N N . PRO A 1 91 ? -9.761 -6.423 15.041 1.00 98.12 91 PRO A N 1
ATOM 679 C CA . PRO A 1 91 ? -9.363 -7.801 15.354 1.00 98.12 91 PRO A CA 1
ATOM 680 C C . PRO A 1 91 ? -9.842 -8.843 14.329 1.00 98.12 91 PRO A C 1
ATOM 682 O O . PRO A 1 91 ? -9.217 -9.887 14.169 1.00 98.12 91 PRO A O 1
ATOM 685 N N . GLU A 1 92 ? -10.939 -8.555 13.639 1.00 96.94 92 GLU A N 1
ATOM 686 C CA . GLU A 1 92 ? -11.573 -9.383 12.616 1.00 96.94 92 GLU A CA 1
ATOM 687 C C . GLU A 1 92 ? -10.874 -9.337 11.250 1.00 96.94 92 GLU A C 1
ATOM 689 O O . GLU A 1 92 ? -11.156 -10.181 10.401 1.00 96.94 92 GLU A O 1
ATOM 694 N N . THR A 1 93 ? -9.963 -8.382 11.015 1.00 98.00 93 THR A N 1
ATOM 695 C CA . THR A 1 93 ? -9.249 -8.289 9.735 1.00 98.00 93 THR A CA 1
ATOM 696 C C . THR A 1 93 ? -8.342 -9.507 9.539 1.00 98.00 93 THR A C 1
ATOM 698 O O . THR A 1 93 ? -7.378 -9.698 10.291 1.00 98.00 93 THR A O 1
ATOM 701 N N . ASP A 1 94 ? -8.640 -10.302 8.510 1.00 95.50 94 ASP A N 1
ATOM 702 C CA . ASP A 1 94 ? -7.872 -11.476 8.088 1.00 95.50 94 ASP A CA 1
ATOM 703 C C . ASP A 1 94 ? -6.833 -11.081 7.031 1.00 95.50 94 ASP A C 1
ATOM 705 O O . ASP A 1 94 ? -7.138 -10.977 5.841 1.00 95.50 94 ASP A O 1
ATOM 709 N N . PHE A 1 95 ? -5.602 -10.825 7.476 1.00 98.44 95 PHE A N 1
ATOM 710 C CA . PHE A 1 95 ? -4.508 -10.480 6.576 1.00 98.44 95 PHE A CA 1
ATOM 711 C C . PHE A 1 95 ? -4.021 -11.708 5.807 1.00 98.44 95 PHE A C 1
ATOM 713 O O . PHE A 1 95 ? -3.590 -12.704 6.388 1.00 98.44 95 PHE A O 1
ATOM 720 N N . ARG A 1 96 ? -4.029 -11.607 4.479 1.00 97.62 96 ARG A N 1
ATOM 721 C CA . ARG A 1 96 ? -3.512 -12.625 3.556 1.00 97.62 96 ARG A CA 1
ATOM 722 C C . ARG A 1 96 ? -3.126 -11.982 2.234 1.00 97.62 96 ARG A C 1
ATOM 724 O O . ARG A 1 96 ? -3.666 -10.941 1.878 1.00 97.62 96 ARG A O 1
ATOM 731 N N . LEU A 1 97 ? -2.241 -12.612 1.466 1.00 98.06 97 LEU A N 1
ATOM 732 C CA . LEU A 1 97 ? -1.919 -12.113 0.131 1.00 98.06 97 LEU A CA 1
ATOM 733 C C . LEU A 1 97 ? -3.096 -12.384 -0.823 1.00 98.06 97 LEU A C 1
ATOM 735 O O . LEU A 1 97 ? -3.191 -13.452 -1.424 1.00 98.06 97 LEU A O 1
ATOM 739 N N . ALA A 1 98 ? -4.010 -11.421 -0.917 1.00 97.31 98 ALA A N 1
ATOM 740 C CA . ALA A 1 98 ? -5.278 -11.522 -1.637 1.00 97.31 98 ALA A CA 1
ATOM 741 C C . ALA A 1 98 ? -5.202 -11.003 -3.083 1.00 97.31 98 ALA A C 1
ATOM 743 O O . ALA A 1 98 ? -6.108 -11.255 -3.876 1.00 97.31 98 ALA A O 1
ATOM 744 N N . SER A 1 99 ? -4.124 -10.303 -3.448 1.00 95.56 99 SER A N 1
ATOM 745 C CA . SER A 1 99 ? -3.854 -9.897 -4.830 1.00 95.56 99 SER A CA 1
ATOM 746 C C . SER A 1 99 ? -2.375 -10.036 -5.178 1.00 95.56 99 SER A C 1
ATOM 748 O O . SER A 1 99 ? -1.489 -9.570 -4.469 1.00 95.56 99 SER A O 1
ATOM 750 N N . ASP A 1 100 ? -2.117 -10.628 -6.336 1.00 93.69 100 ASP A N 1
ATOM 751 C CA . ASP A 1 100 ? -0.832 -10.715 -7.032 1.00 93.69 100 ASP A CA 1
ATOM 752 C C . ASP A 1 100 ? -0.670 -9.607 -8.094 1.00 93.69 100 ASP A C 1
ATOM 754 O O . ASP A 1 100 ? 0.233 -9.682 -8.927 1.00 93.69 100 ASP A O 1
ATOM 758 N N . SER A 1 101 ? -1.521 -8.570 -8.091 1.00 94.69 101 SER A N 1
ATOM 759 C CA . SER A 1 101 ? -1.483 -7.474 -9.075 1.00 94.69 101 SER A CA 1
ATOM 760 C C . SER A 1 101 ? -0.096 -6.849 -9.222 1.00 94.69 101 SER A C 1
ATOM 762 O O . SER A 1 101 ? 0.377 -6.725 -10.346 1.00 94.69 101 SER A O 1
ATOM 764 N N . LEU A 1 102 ? 0.582 -6.539 -8.114 1.00 96.31 102 LEU A N 1
ATOM 765 C CA . LEU A 1 102 ? 1.936 -5.970 -8.115 1.00 96.31 102 LEU A CA 1
ATOM 766 C C . LEU A 1 102 ? 2.960 -6.888 -8.801 1.00 96.31 102 LEU A C 1
ATOM 768 O O . LEU A 1 102 ? 3.828 -6.415 -9.532 1.00 96.31 102 LEU A O 1
ATOM 772 N N . VAL A 1 103 ? 2.838 -8.206 -8.601 1.00 98.00 103 VAL A N 1
ATOM 773 C CA . VAL A 1 103 ? 3.702 -9.201 -9.255 1.00 98.00 103 VAL A CA 1
ATOM 774 C C . VAL A 1 103 ? 3.416 -9.231 -10.751 1.00 98.00 103 VAL A C 1
ATOM 776 O O . VAL A 1 103 ? 4.340 -9.104 -11.550 1.00 98.00 103 VAL A O 1
ATOM 779 N N . ARG A 1 104 ? 2.140 -9.302 -11.143 1.00 97.50 104 ARG A N 1
ATOM 780 C CA . ARG A 1 104 ? 1.749 -9.303 -12.559 1.00 97.50 104 ARG A CA 1
ATOM 781 C C . ARG A 1 104 ? 2.139 -8.023 -13.287 1.00 97.50 104 ARG A C 1
ATOM 783 O O . ARG A 1 104 ? 2.489 -8.081 -14.459 1.00 97.50 104 ARG A O 1
ATOM 790 N N . GLU A 1 105 ? 2.065 -6.866 -12.634 1.00 97.44 105 GLU A N 1
ATOM 791 C CA . GLU A 1 105 ? 2.477 -5.594 -13.235 1.00 97.44 105 GLU A CA 1
ATOM 792 C C . GLU A 1 105 ? 3.989 -5.532 -13.462 1.00 97.44 105 GLU A C 1
ATOM 794 O O . GLU A 1 105 ? 4.427 -5.056 -14.513 1.00 97.44 105 GLU A O 1
ATOM 799 N N . PHE A 1 106 ? 4.777 -6.077 -12.532 1.00 98.31 106 PHE A N 1
ATOM 800 C CA . PHE A 1 106 ? 6.210 -6.262 -12.734 1.00 98.31 106 PHE A CA 1
ATOM 801 C C . PHE A 1 106 ? 6.506 -7.231 -13.887 1.00 98.31 106 PHE A C 1
ATOM 803 O O . PHE A 1 106 ? 7.310 -6.916 -14.761 1.00 98.31 106 PHE A O 1
ATOM 810 N N . GLU A 1 107 ? 5.842 -8.387 -13.934 1.00 98.38 107 GLU A N 1
ATOM 811 C CA . GLU A 1 107 ? 6.028 -9.367 -15.010 1.00 98.38 107 GLU A CA 1
ATOM 812 C C . GLU A 1 107 ? 5.625 -8.799 -16.376 1.00 98.38 107 GLU A C 1
ATOM 814 O O . GLU A 1 107 ? 6.367 -8.946 -17.343 1.00 98.38 107 GLU A O 1
ATOM 819 N N . GLU A 1 108 ? 4.516 -8.059 -16.446 1.00 98.12 108 GLU A N 1
ATOM 820 C CA . GLU A 1 108 ? 4.100 -7.322 -17.644 1.00 98.12 108 GLU A CA 1
ATOM 821 C C . GLU A 1 108 ? 5.184 -6.327 -18.094 1.00 98.12 108 GLU A C 1
ATOM 823 O O . GLU A 1 108 ? 5.430 -6.172 -19.292 1.00 98.12 108 GLU A O 1
ATOM 828 N N . ALA A 1 109 ? 5.835 -5.627 -17.158 1.00 98.00 109 ALA A N 1
ATOM 829 C CA . ALA A 1 109 ? 6.939 -4.724 -17.474 1.00 98.00 109 ALA A CA 1
ATOM 830 C C . ALA A 1 109 ? 8.162 -5.479 -18.005 1.00 98.00 109 ALA A C 1
ATOM 832 O O . ALA A 1 109 ? 8.690 -5.122 -19.063 1.00 98.00 109 ALA A O 1
ATOM 833 N N . ARG A 1 110 ? 8.560 -6.546 -17.306 1.00 98.00 110 ARG A N 1
ATOM 834 C CA . ARG A 1 110 ? 9.696 -7.404 -17.652 1.00 98.00 110 ARG A CA 1
ATOM 835 C C . ARG A 1 110 ? 9.535 -7.990 -19.046 1.00 98.00 110 ARG A C 1
ATOM 837 O O . ARG A 1 110 ? 10.449 -7.889 -19.862 1.00 98.00 110 ARG A O 1
ATOM 844 N N . ASP A 1 111 ? 8.363 -8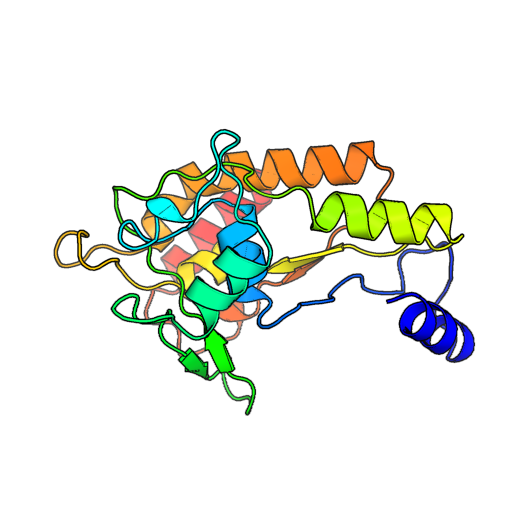.538 -19.342 1.00 98.00 111 ASP A N 1
ATOM 845 C CA . ASP A 1 111 ? 8.056 -9.160 -20.629 1.00 98.00 111 ASP A CA 1
ATOM 846 C C . ASP A 1 111 ? 8.008 -8.122 -21.768 1.00 98.00 111 ASP A C 1
ATOM 848 O O . ASP A 1 111 ? 8.269 -8.446 -22.927 1.00 98.00 111 ASP A O 1
ATOM 852 N N . ALA A 1 112 ? 7.762 -6.848 -21.439 1.00 97.38 112 ALA A N 1
ATOM 853 C CA . ALA A 1 112 ? 7.881 -5.713 -22.354 1.00 97.38 112 ALA A CA 1
ATOM 854 C C . ALA A 1 112 ? 9.315 -5.144 -22.468 1.00 97.38 112 ALA A C 1
ATOM 856 O O . ALA A 1 112 ? 9.515 -4.131 -23.142 1.00 97.38 112 ALA A O 1
ATOM 857 N N . GLY A 1 113 ? 10.312 -5.768 -21.832 1.00 97.62 113 GLY A N 1
ATOM 858 C CA . GLY A 1 113 ? 11.716 -5.347 -21.875 1.00 97.62 113 GLY A CA 1
ATOM 859 C C . GLY A 1 113 ? 12.086 -4.258 -20.866 1.00 97.62 113 GLY A C 1
ATOM 860 O O . GLY A 1 113 ? 13.052 -3.529 -21.098 1.00 97.62 113 GLY A O 1
ATOM 861 N N . PHE A 1 114 ? 11.325 -4.128 -19.775 1.00 98.38 114 PHE A N 1
ATOM 862 C CA . PHE A 1 114 ? 11.597 -3.193 -18.685 1.00 98.38 114 PHE A CA 1
ATOM 863 C C . PHE A 1 114 ? 11.774 -3.920 -17.350 1.00 98.38 114 PHE A C 1
ATOM 865 O O . PHE A 1 114 ? 10.869 -4.593 -16.875 1.00 98.38 114 PHE A O 1
ATOM 872 N N . VAL A 1 115 ? 12.899 -3.710 -16.681 1.00 98.25 115 VAL A N 1
ATOM 873 C CA . VAL A 1 115 ? 13.073 -4.023 -15.263 1.00 98.25 115 VAL A CA 1
ATOM 874 C C . VAL A 1 115 ? 12.600 -2.806 -14.474 1.00 98.25 115 VAL A C 1
ATOM 876 O O . VAL A 1 115 ? 13.303 -1.799 -14.399 1.00 98.25 115 VAL A O 1
ATOM 879 N N . THR A 1 116 ? 11.386 -2.872 -13.930 1.00 98.31 116 THR A N 1
ATOM 880 C CA . THR A 1 116 ? 10.805 -1.808 -13.097 1.00 98.31 116 THR A CA 1
ATOM 881 C C . THR A 1 116 ? 11.023 -2.077 -11.609 1.00 98.31 116 THR A C 1
ATOM 883 O O . THR A 1 116 ? 11.433 -3.166 -11.207 1.00 98.31 116 THR A O 1
ATOM 886 N N . ARG A 1 117 ? 10.769 -1.063 -10.776 1.00 98.38 117 ARG A N 1
ATOM 887 C CA . ARG A 1 117 ? 10.774 -1.165 -9.313 1.00 98.38 117 ARG A CA 1
ATOM 888 C C . ARG A 1 117 ? 9.336 -1.134 -8.791 1.00 98.38 117 ARG A C 1
ATOM 890 O O . ARG A 1 117 ? 8.760 -0.046 -8.783 1.00 98.38 117 ARG A O 1
ATOM 897 N N . PRO A 1 118 ? 8.756 -2.267 -8.357 1.00 98.56 118 PRO A N 1
ATOM 898 C CA . PRO A 1 118 ? 7.474 -2.289 -7.657 1.00 98.56 118 PRO A CA 1
ATOM 899 C C . PRO A 1 118 ? 7.469 -1.314 -6.481 1.00 98.56 118 PRO A C 1
ATOM 901 O O . PRO A 1 118 ? 8.428 -1.283 -5.703 1.00 98.56 118 PRO A O 1
ATOM 904 N N . VAL A 1 119 ? 6.405 -0.523 -6.367 1.00 98.56 119 VAL A N 1
ATOM 905 C CA . VAL A 1 119 ? 6.198 0.432 -5.276 1.00 98.56 119 VAL A CA 1
ATOM 906 C C . VAL A 1 119 ? 4.921 0.061 -4.532 1.00 98.56 119 VAL A C 1
ATOM 908 O O . VAL A 1 119 ? 3.875 -0.118 -5.149 1.00 98.56 119 VAL A O 1
ATOM 911 N N . ILE A 1 120 ? 5.000 -0.043 -3.209 1.00 98.25 120 ILE A N 1
ATOM 912 C CA . ILE A 1 120 ? 3.847 -0.282 -2.336 1.00 98.25 120 ILE A CA 1
ATOM 913 C C . ILE A 1 120 ? 3.991 0.561 -1.068 1.00 98.25 120 ILE A C 1
ATOM 915 O O . ILE A 1 120 ? 5.102 0.805 -0.594 1.00 98.25 120 ILE A O 1
ATOM 919 N N . VAL A 1 121 ? 2.867 0.999 -0.501 1.00 98.81 121 VAL A N 1
ATOM 920 C CA . VAL A 1 121 ? 2.840 1.606 0.835 1.00 98.81 121 VAL A CA 1
ATOM 921 C C . VAL A 1 121 ? 3.432 0.614 1.841 1.00 98.81 121 VAL A C 1
ATOM 923 O O . VAL A 1 121 ? 3.034 -0.551 1.886 1.00 98.81 121 VAL A O 1
ATOM 926 N N . GLY A 1 122 ? 4.415 1.059 2.619 1.00 98.81 122 GLY A N 1
ATOM 927 C CA . GLY A 1 122 ? 5.081 0.238 3.624 1.00 98.81 122 GLY A CA 1
ATOM 928 C C . GLY A 1 122 ? 4.122 -0.198 4.740 1.00 98.81 122 GLY A C 1
ATOM 929 O O . GLY A 1 122 ? 3.128 0.489 5.000 1.00 98.81 122 GLY A O 1
ATOM 930 N N . PRO A 1 123 ? 4.381 -1.341 5.398 1.00 98.81 123 PRO A N 1
ATOM 931 C CA . PRO A 1 123 ? 3.451 -1.932 6.361 1.00 98.81 123 PRO A CA 1
ATOM 932 C C . PRO A 1 123 ? 3.199 -1.042 7.585 1.00 98.81 123 PRO A C 1
ATOM 934 O O . PRO A 1 123 ? 2.116 -1.099 8.166 1.00 98.81 123 PRO A O 1
ATOM 937 N N . VAL A 1 124 ? 4.169 -0.211 7.986 1.00 98.81 124 VAL A N 1
ATOM 938 C CA . VAL A 1 124 ? 4.005 0.671 9.147 1.00 98.81 124 VAL A CA 1
ATOM 939 C C . VAL A 1 124 ? 3.122 1.855 8.768 1.00 98.81 124 VAL A C 1
ATOM 941 O O . VAL A 1 124 ? 2.124 2.100 9.437 1.00 98.81 124 VAL A O 1
ATOM 944 N N . THR A 1 125 ? 3.415 2.540 7.663 1.00 98.88 125 THR A N 1
ATOM 945 C CA . THR A 1 125 ? 2.579 3.628 7.134 1.00 98.88 125 THR A CA 1
ATOM 946 C C . THR A 1 125 ? 1.174 3.141 6.822 1.00 98.88 125 THR A C 1
ATOM 948 O O . THR A 1 125 ? 0.225 3.838 7.156 1.00 98.88 125 THR A O 1
ATOM 951 N N . PHE A 1 126 ? 1.015 1.951 6.241 1.00 98.88 126 PHE A N 1
ATOM 952 C CA . PHE A 1 126 ? -0.301 1.377 5.970 1.00 98.88 126 PHE A CA 1
ATOM 953 C C . PHE A 1 126 ? -1.165 1.319 7.239 1.00 98.88 126 PHE A C 1
ATOM 955 O O . PHE A 1 126 ? -2.291 1.817 7.242 1.00 98.88 126 PHE A O 1
ATOM 962 N N . LEU A 1 127 ? -0.621 0.791 8.342 1.00 98.81 127 LEU A N 1
ATOM 963 C CA . LEU A 1 127 ? -1.348 0.718 9.611 1.00 98.81 127 LEU A CA 1
ATOM 964 C C . LEU A 1 127 ? -1.521 2.086 10.282 1.00 98.81 127 LEU A C 1
ATOM 966 O O . LEU A 1 127 ? -2.573 2.330 10.859 1.00 98.81 127 LEU A O 1
ATOM 970 N N . LEU A 1 128 ? -0.542 2.989 10.189 1.00 98.75 128 LEU A N 1
ATOM 971 C CA . LEU A 1 128 ? -0.653 4.355 10.728 1.00 98.75 128 LEU A CA 1
ATOM 972 C C . LEU A 1 128 ? -1.667 5.229 9.974 1.00 98.75 128 LEU A C 1
ATOM 974 O O . LEU A 1 128 ? -2.171 6.203 10.521 1.00 98.75 128 LEU A O 1
ATOM 978 N N . LEU A 1 129 ? -1.948 4.903 8.713 1.00 98.56 129 LEU A N 1
ATOM 979 C CA . LEU A 1 129 ? -2.978 5.550 7.897 1.00 98.56 129 LEU A CA 1
ATOM 980 C C . LEU A 1 129 ? -4.318 4.809 7.936 1.00 98.56 129 LEU A C 1
ATOM 982 O O . LEU A 1 129 ? -5.261 5.195 7.251 1.00 98.56 129 LEU A O 1
ATOM 986 N N . SER A 1 130 ? -4.408 3.735 8.714 1.00 98.62 130 SER A N 1
ATOM 987 C CA . SER A 1 130 ? -5.654 3.015 8.939 1.00 98.62 130 SER A CA 1
ATOM 988 C C . SER A 1 130 ? -6.396 3.585 10.142 1.00 98.62 130 SER A C 1
ATOM 990 O O . SER A 1 130 ? -5.793 4.140 11.058 1.00 98.62 130 SER A O 1
ATOM 992 N N . LYS A 1 131 ? -7.711 3.373 10.186 1.00 98.25 131 LYS A N 1
ATOM 993 C CA . LYS A 1 131 ? -8.526 3.601 11.384 1.00 98.25 131 LYS A CA 1
ATOM 994 C C . LYS A 1 131 ? -9.019 2.283 11.967 1.00 98.25 131 LYS A C 1
ATOM 996 O O . LYS A 1 131 ? -9.013 1.253 11.293 1.00 98.25 131 LYS A O 1
ATOM 1001 N N . ALA A 1 132 ? -9.451 2.324 13.224 1.00 98.31 132 ALA A N 1
ATOM 1002 C CA . ALA A 1 132 ? -10.173 1.213 13.827 1.00 98.31 132 ALA A CA 1
ATOM 1003 C C . ALA A 1 132 ? -11.463 0.937 13.030 1.00 98.31 132 ALA A C 1
ATOM 1005 O O . ALA A 1 132 ? -12.155 1.882 12.643 1.00 98.31 132 ALA A O 1
ATOM 1006 N N . SER A 1 133 ? -11.766 -0.333 12.761 1.00 97.69 133 SER A N 1
ATOM 1007 C CA . SER A 1 133 ? -13.045 -0.726 12.163 1.00 97.69 133 SER A CA 1
ATOM 1008 C C . SER A 1 133 ? -14.209 -0.491 13.134 1.00 97.69 133 SER A C 1
ATOM 1010 O O . SER A 1 133 ? -14.010 -0.368 14.343 1.00 97.69 133 SER A O 1
ATOM 1012 N N . ASP A 1 134 ? -15.441 -0.481 12.617 1.00 94.44 134 ASP A N 1
ATOM 1013 C CA . ASP A 1 134 ? -16.653 -0.323 13.439 1.00 94.44 134 ASP A CA 1
ATOM 1014 C C . ASP A 1 134 ? -16.846 -1.466 14.461 1.00 94.44 134 ASP A C 1
ATOM 1016 O O . ASP A 1 134 ? -17.542 -1.301 15.463 1.00 94.44 134 ASP A O 1
ATOM 1020 N N . GLU A 1 135 ? -16.237 -2.631 14.214 1.00 95.06 135 GLU A N 1
ATOM 1021 C CA . GLU A 1 135 ? -16.295 -3.818 15.080 1.00 95.06 135 GLU A CA 1
ATOM 1022 C C . GLU A 1 135 ? -15.173 -3.842 16.133 1.00 95.06 135 GLU A C 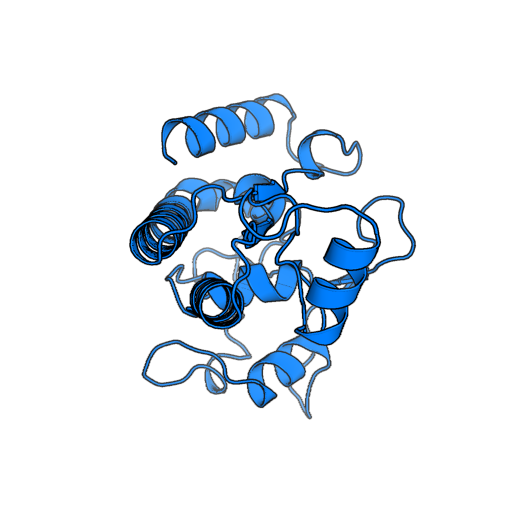1
ATOM 1024 O O . GLU A 1 135 ? -15.211 -4.638 17.079 1.00 95.06 135 GLU A O 1
ATOM 1029 N N . ALA A 1 136 ? -14.175 -2.967 15.993 1.00 97.50 136 ALA A N 1
ATOM 1030 C CA . ALA A 1 136 ? -13.029 -2.925 16.880 1.00 97.50 136 ALA A CA 1
ATOM 1031 C C . ALA A 1 136 ? -13.401 -2.376 18.274 1.00 97.50 136 ALA A C 1
ATOM 1033 O O . ALA A 1 136 ? -14.228 -1.470 18.407 1.00 97.50 136 ALA A O 1
ATOM 1034 N N . PRO A 1 137 ? -12.775 -2.890 19.351 1.00 97.56 137 PRO A N 1
ATOM 1035 C CA . PRO A 1 137 ? -13.018 -2.385 20.697 1.00 97.56 137 PRO A CA 1
ATOM 1036 C C . PRO A 1 137 ? -12.536 -0.936 20.860 1.00 97.56 137 PRO A C 1
ATOM 1038 O O . PRO A 1 137 ? -11.609 -0.486 20.186 1.00 97.56 137 PRO A O 1
ATOM 1041 N N . GLU A 1 138 ? -13.125 -0.212 21.815 1.00 96.81 138 GLU A N 1
ATOM 1042 C CA . GLU A 1 138 ? -12.699 1.150 22.152 1.00 96.81 138 GLU A CA 1
ATOM 1043 C C . GLU A 1 138 ? -11.197 1.191 22.488 1.00 96.81 138 GLU A C 1
ATOM 1045 O O . GLU A 1 138 ? -10.685 0.364 23.246 1.00 96.81 138 GLU A O 1
ATOM 1050 N N . GLY A 1 139 ? -10.482 2.155 21.903 1.00 95.75 139 GLY A N 1
ATOM 1051 C CA . GLY A 1 139 ? -9.032 2.287 22.057 1.00 95.75 139 GLY A CA 1
ATOM 1052 C C . GLY A 1 139 ? -8.207 1.305 21.218 1.00 95.75 139 GLY A C 1
ATOM 1053 O O . GLY A 1 139 ? -6.987 1.255 21.388 1.00 95.75 139 GLY A O 1
ATOM 1054 N N . PHE A 1 140 ? -8.828 0.534 20.317 1.00 98.19 140 PHE A N 1
ATOM 1055 C CA . PHE A 1 140 ? -8.097 -0.282 19.354 1.00 98.19 140 PHE A CA 1
ATOM 1056 C C . PHE A 1 140 ? -7.211 0.587 18.459 1.00 98.19 140 PHE A C 1
ATOM 1058 O O . PHE A 1 140 ? -7.626 1.625 17.946 1.00 98.19 140 PHE A O 1
ATOM 1065 N N . ARG A 1 141 ? -5.978 0.127 18.254 1.00 98.00 141 ARG A N 1
ATOM 1066 C CA . ARG A 1 141 ? -4.973 0.804 17.438 1.00 98.00 141 ARG A CA 1
ATOM 1067 C C . ARG A 1 141 ? -4.536 -0.116 16.303 1.00 98.00 141 ARG A C 1
ATOM 1069 O O . ARG A 1 141 ? -3.930 -1.150 16.608 1.00 98.00 141 ARG A O 1
ATOM 1076 N N . PRO A 1 142 ? -4.752 0.242 15.026 1.00 98.56 142 PRO A N 1
ATOM 1077 C CA . PRO A 1 142 ? -4.358 -0.587 13.886 1.00 98.56 142 PRO A CA 1
ATOM 1078 C C . PRO A 1 142 ? -2.890 -1.022 13.903 1.00 98.56 142 PRO A C 1
ATOM 1080 O O . PRO A 1 142 ? -2.600 -2.176 13.599 1.00 98.56 142 PRO A O 1
ATOM 1083 N N . LEU A 1 143 ? -1.971 -0.163 14.371 1.00 98.69 143 LEU A N 1
ATOM 1084 C CA . LEU A 1 143 ? -0.545 -0.497 14.504 1.00 98.69 143 LEU A CA 1
ATOM 1085 C C . LEU A 1 143 ? -0.288 -1.774 15.334 1.00 98.69 143 LEU A C 1
ATOM 1087 O O . LEU A 1 143 ? 0.707 -2.461 15.112 1.00 98.69 143 LEU A O 1
ATOM 1091 N N . SER A 1 144 ? -1.192 -2.140 16.253 1.00 98.31 144 SER A N 1
ATOM 1092 C CA . SER A 1 144 ? -1.088 -3.385 17.032 1.00 98.31 144 SER A CA 1
ATOM 1093 C C . SER A 1 144 ? -1.170 -4.661 16.182 1.00 98.31 144 SER A C 1
ATOM 1095 O O . SER A 1 144 ? -0.686 -5.704 16.616 1.00 98.31 144 SER A O 1
ATOM 1097 N N . ARG A 1 145 ? -1.717 -4.584 14.962 1.00 98.69 145 ARG A N 1
ATOM 1098 C CA . ARG A 1 145 ? -1.821 -5.705 14.016 1.00 98.69 145 ARG A CA 1
ATOM 1099 C C . ARG A 1 145 ? -0.564 -5.921 13.167 1.00 98.69 145 ARG A C 1
ATOM 1101 O O . ARG A 1 145 ? -0.570 -6.783 12.294 1.00 98.69 145 ARG A O 1
ATOM 1108 N N . LEU A 1 146 ? 0.523 -5.178 13.403 1.00 98.81 146 LEU A N 1
ATOM 1109 C CA . LEU A 1 146 ? 1.748 -5.276 12.598 1.00 98.81 146 LEU A CA 1
ATOM 1110 C C . LEU A 1 146 ? 2.274 -6.714 12.489 1.00 98.81 146 LEU A C 1
ATOM 1112 O O . LEU A 1 146 ? 2.626 -7.149 11.397 1.00 98.81 146 LEU A O 1
ATOM 1116 N N . ALA A 1 147 ? 2.279 -7.468 13.590 1.00 98.50 147 ALA A N 1
ATOM 1117 C CA . ALA A 1 147 ? 2.757 -8.852 13.598 1.00 98.50 147 ALA A CA 1
ATOM 1118 C C . ALA A 1 147 ? 1.956 -9.781 12.664 1.00 98.50 147 ALA A C 1
ATOM 1120 O O . ALA A 1 147 ? 2.527 -10.720 12.117 1.00 98.50 147 ALA A O 1
ATOM 1121 N N . ASP A 1 148 ? 0.670 -9.494 12.446 1.00 98.62 148 ASP A N 1
ATOM 1122 C CA . ASP A 1 148 ? -0.190 -10.268 11.544 1.00 98.62 148 ASP A CA 1
ATOM 1123 C C . ASP A 1 148 ? -0.007 -9.845 10.079 1.00 98.62 148 ASP A C 1
ATOM 1125 O O . ASP A 1 148 ? -0.184 -10.650 9.167 1.00 98.62 148 ASP A O 1
ATOM 1129 N N . LEU A 1 149 ? 0.377 -8.586 9.846 1.00 98.81 149 LEU A N 1
ATOM 1130 C CA . LEU A 1 149 ? 0.579 -8.016 8.514 1.00 98.81 149 LEU A CA 1
ATOM 1131 C C . LEU A 1 149 ? 1.929 -8.409 7.892 1.00 98.81 149 LEU A C 1
ATOM 1133 O O . LEU A 1 149 ? 2.018 -8.640 6.684 1.00 98.81 149 LEU A O 1
ATOM 1137 N N . LEU A 1 150 ? 2.992 -8.487 8.698 1.00 98.81 150 LEU A N 1
ATOM 1138 C CA . LEU A 1 150 ? 4.353 -8.742 8.207 1.00 98.81 150 LEU A CA 1
ATOM 1139 C C . LEU A 1 150 ? 4.513 -10.058 7.420 1.00 98.81 150 LEU A C 1
ATOM 1141 O O . LEU A 1 150 ? 5.161 -10.024 6.370 1.00 98.81 150 LEU A O 1
ATOM 1145 N N . PRO A 1 151 ? 3.900 -11.195 7.817 1.00 98.75 151 PRO A N 1
ATOM 1146 C CA . PRO A 1 151 ? 3.935 -12.417 7.015 1.00 98.75 151 PRO A CA 1
ATOM 1147 C C . PRO A 1 151 ? 3.425 -12.224 5.580 1.00 98.75 151 PRO A C 1
ATOM 1149 O O . PRO A 1 151 ? 3.993 -12.799 4.652 1.00 98.75 151 PRO A O 1
ATOM 1152 N N . VAL A 1 152 ? 2.411 -11.375 5.383 1.00 98.69 152 VAL A N 1
ATOM 1153 C CA . VAL A 1 152 ? 1.837 -11.087 4.061 1.00 98.69 152 VAL A CA 1
ATOM 1154 C C . VAL A 1 152 ? 2.797 -10.265 3.205 1.00 98.69 152 VAL A C 1
ATOM 1156 O O . VAL A 1 152 ? 3.019 -10.589 2.038 1.00 98.69 152 VAL A O 1
ATOM 1159 N N . TYR A 1 153 ? 3.428 -9.240 3.787 1.00 98.81 153 TYR A N 1
ATOM 1160 C CA . TYR A 1 153 ? 4.461 -8.467 3.092 1.00 98.81 153 TYR A CA 1
ATOM 1161 C C . TYR A 1 153 ? 5.666 -9.337 2.731 1.00 98.81 153 TYR A C 1
ATOM 1163 O O . TYR A 1 153 ? 6.165 -9.243 1.611 1.00 98.81 153 TYR A O 1
ATOM 1171 N N . ARG A 1 154 ? 6.103 -10.234 3.624 1.00 98.62 154 ARG A N 1
ATOM 1172 C CA . ARG A 1 154 ? 7.182 -11.183 3.322 1.00 98.62 154 ARG A CA 1
ATOM 1173 C C . ARG A 1 154 ? 6.826 -12.074 2.137 1.00 98.62 154 ARG A C 1
ATOM 1175 O O . ARG A 1 154 ? 7.656 -12.270 1.251 1.00 98.62 154 ARG A O 1
ATOM 1182 N N . GLU A 1 155 ? 5.605 -12.605 2.109 1.00 98.69 155 GLU A N 1
ATOM 1183 C CA . GLU A 1 155 ? 5.135 -13.418 0.989 1.00 98.69 155 GLU A CA 1
ATOM 1184 C C . GLU A 1 155 ? 5.132 -12.619 -0.322 1.00 98.69 155 GLU A C 1
ATOM 1186 O O . GLU A 1 155 ? 5.662 -13.094 -1.328 1.00 98.69 155 GLU A O 1
ATOM 1191 N N . LEU A 1 156 ? 4.609 -11.390 -0.311 1.00 98.56 156 LEU A N 1
ATOM 1192 C CA . LEU A 1 156 ? 4.606 -10.507 -1.478 1.00 98.56 156 LEU A CA 1
ATOM 1193 C C . LEU A 1 156 ? 6.030 -10.220 -1.982 1.00 98.56 156 LEU A C 1
ATOM 1195 O O . LEU A 1 156 ? 6.303 -10.382 -3.173 1.00 98.56 156 LEU A O 1
ATOM 1199 N N . LEU A 1 157 ? 6.951 -9.841 -1.090 1.00 98.62 157 LEU A N 1
ATOM 1200 C CA . LEU A 1 157 ? 8.351 -9.576 -1.436 1.00 98.62 157 LEU A CA 1
ATOM 1201 C C . LEU A 1 157 ? 9.045 -10.826 -1.989 1.00 98.62 157 LEU A C 1
ATOM 1203 O O . LEU A 1 157 ? 9.766 -10.737 -2.983 1.00 98.62 157 LEU A O 1
ATOM 1207 N N . ALA A 1 158 ? 8.788 -12.001 -1.406 1.00 98.62 158 ALA A N 1
ATOM 1208 C CA . ALA A 1 158 ? 9.321 -13.265 -1.906 1.00 98.62 158 ALA A CA 1
ATOM 1209 C C . ALA A 1 158 ? 8.809 -13.581 -3.320 1.00 98.62 158 ALA A C 1
ATOM 1211 O O . ALA A 1 158 ? 9.591 -14.010 -4.169 1.00 98.62 158 ALA A O 1
ATOM 1212 N N . ARG A 1 159 ? 7.523 -13.329 -3.606 1.00 98.69 159 ARG A N 1
ATOM 1213 C CA . ARG A 1 159 ? 6.958 -13.510 -4.953 1.00 98.69 159 ARG A CA 1
ATOM 1214 C C . ARG A 1 159 ? 7.529 -12.514 -5.963 1.00 98.69 159 ARG A C 1
ATOM 1216 O O . ARG A 1 159 ? 7.845 -12.918 -7.078 1.00 98.69 159 ARG A O 1
ATOM 1223 N N . LEU A 1 160 ? 7.729 -11.252 -5.580 1.00 98.62 160 LEU A N 1
ATOM 1224 C CA . LEU A 1 160 ? 8.397 -10.256 -6.429 1.00 98.62 160 LEU A CA 1
ATOM 1225 C C . LEU A 1 160 ? 9.851 -10.650 -6.729 1.00 98.62 160 LEU A C 1
ATOM 1227 O O . LEU A 1 160 ? 10.276 -10.608 -7.884 1.00 98.62 160 LEU A O 1
ATOM 1231 N N . GLY A 1 161 ? 10.592 -11.110 -5.718 1.00 98.38 161 GLY A N 1
ATOM 1232 C CA . GLY A 1 161 ? 11.942 -11.645 -5.898 1.00 98.38 161 GLY A CA 1
ATOM 1233 C C . GLY A 1 161 ? 11.968 -12.870 -6.818 1.00 98.38 161 GLY A C 1
ATOM 1234 O O . GLY A 1 161 ? 12.803 -12.946 -7.716 1.00 98.38 161 GLY A O 1
ATOM 1235 N N . ALA A 1 162 ? 11.011 -13.792 -6.664 1.00 98.56 162 ALA A N 1
ATOM 1236 C CA . ALA A 1 162 ? 10.872 -14.966 -7.529 1.00 98.56 162 ALA A CA 1
ATOM 1237 C C . ALA A 1 162 ? 10.506 -14.605 -8.981 1.00 98.56 162 ALA A C 1
ATOM 1239 O O . ALA A 1 162 ? 10.967 -15.269 -9.909 1.00 98.56 162 ALA A O 1
ATOM 1240 N N . ALA A 1 163 ? 9.731 -13.536 -9.189 1.00 98.38 163 ALA A N 1
ATOM 1241 C CA . ALA A 1 163 ? 9.439 -12.993 -10.515 1.00 98.38 163 ALA A CA 1
ATOM 1242 C C . ALA A 1 163 ? 10.658 -12.302 -11.161 1.00 98.38 163 ALA A C 1
ATOM 1244 O O . ALA A 1 163 ? 10.672 -12.080 -12.376 1.00 98.38 163 ALA A O 1
ATOM 1245 N N . GLY A 1 164 ? 11.699 -11.999 -10.376 1.00 98.00 164 GLY A N 1
ATOM 1246 C CA . GLY A 1 164 ? 12.957 -11.413 -10.834 1.00 98.00 164 GLY A CA 1
ATOM 1247 C C . GLY A 1 164 ? 13.105 -9.917 -10.558 1.00 98.00 164 GLY A C 1
ATOM 1248 O O . GLY A 1 164 ? 13.954 -9.285 -11.183 1.00 98.00 164 GLY A O 1
ATOM 1249 N N . ALA A 1 165 ? 12.303 -9.335 -9.660 1.00 98.31 165 ALA A N 1
ATOM 1250 C CA . ALA A 1 165 ? 12.451 -7.934 -9.270 1.00 98.31 165 ALA A CA 1
ATOM 1251 C C . ALA A 1 165 ? 13.751 -7.736 -8.464 1.00 98.31 165 ALA A C 1
ATOM 1253 O O . ALA A 1 165 ? 13.889 -8.321 -7.388 1.00 98.31 165 ALA A O 1
ATOM 1254 N N . PRO A 1 166 ? 14.710 -6.913 -8.935 1.00 97.62 166 PRO A N 1
ATOM 1255 C CA . PRO A 1 166 ? 15.964 -6.682 -8.213 1.00 97.62 166 PRO A CA 1
ATOM 1256 C C . PRO A 1 166 ? 15.814 -5.677 -7.062 1.00 97.62 166 PRO A C 1
ATOM 1258 O O . PRO A 1 166 ? 16.663 -5.625 -6.177 1.00 97.62 166 PRO A O 1
ATOM 1261 N N . TRP A 1 167 ? 14.753 -4.868 -7.092 1.00 98.12 167 TRP A N 1
ATOM 1262 C CA . TRP A 1 167 ? 14.440 -3.836 -6.110 1.00 98.12 167 TRP A CA 1
ATOM 1263 C C . TRP A 1 167 ? 12.936 -3.791 -5.874 1.00 98.12 167 TRP A C 1
ATOM 1265 O O . TRP A 1 167 ? 12.166 -3.912 -6.822 1.00 98.12 167 TRP A O 1
ATOM 1275 N N . VAL A 1 168 ? 12.535 -3.524 -4.634 1.00 98.44 168 VAL A N 1
ATOM 1276 C CA . VAL A 1 168 ? 11.165 -3.154 -4.255 1.00 98.44 168 VAL A CA 1
ATOM 1277 C C . VAL A 1 168 ? 11.248 -1.901 -3.388 1.00 98.44 168 VAL A C 1
ATOM 1279 O O . VAL A 1 168 ? 12.163 -1.770 -2.576 1.00 98.44 168 VAL A O 1
ATOM 1282 N N . GLN A 1 169 ? 10.323 -0.965 -3.581 1.00 98.69 169 GLN A N 1
ATOM 1283 C CA . GLN A 1 169 ? 10.221 0.253 -2.786 1.00 98.69 169 GLN A CA 1
ATOM 1284 C C . GLN A 1 169 ? 9.023 0.151 -1.839 1.00 98.69 169 GLN A C 1
ATOM 1286 O O . GLN A 1 169 ? 7.887 -0.000 -2.284 1.00 98.69 169 GLN A O 1
ATOM 1291 N N . LEU A 1 170 ? 9.302 0.244 -0.538 1.00 98.75 170 LEU A N 1
ATOM 1292 C CA . LEU A 1 170 ? 8.298 0.369 0.515 1.00 98.75 170 LEU A CA 1
ATOM 1293 C C . LEU A 1 170 ? 8.219 1.838 0.937 1.00 98.75 170 LEU A C 1
ATOM 1295 O O . LEU A 1 170 ? 9.178 2.368 1.503 1.00 98.75 170 LEU A O 1
ATOM 1299 N N . ASP A 1 171 ? 7.099 2.489 0.647 1.00 98.75 171 ASP A N 1
ATOM 1300 C CA . ASP A 1 171 ? 6.899 3.901 0.964 1.00 98.75 171 ASP A CA 1
ATOM 1301 C C . ASP A 1 171 ? 6.456 4.063 2.421 1.00 98.75 171 ASP A C 1
ATOM 1303 O O . ASP A 1 171 ? 5.339 3.696 2.779 1.00 98.75 171 ASP A O 1
ATOM 1307 N N . GLU A 1 172 ? 7.319 4.663 3.250 1.00 98.69 172 GLU A N 1
ATOM 1308 C CA . GLU A 1 172 ? 7.053 4.948 4.669 1.00 98.69 172 GLU A CA 1
ATOM 1309 C C . GLU A 1 172 ? 6.924 6.462 5.005 1.00 98.69 172 GLU A C 1
ATOM 1311 O O . GLU A 1 172 ? 7.618 6.972 5.893 1.00 98.69 172 GLU A O 1
ATOM 1316 N N . PRO A 1 173 ? 6.076 7.245 4.303 1.00 98.31 173 PRO A N 1
ATOM 1317 C CA . PRO A 1 173 ? 5.946 8.689 4.521 1.00 98.31 173 PRO A CA 1
ATOM 1318 C C . PRO A 1 173 ? 5.330 9.066 5.875 1.00 98.31 173 PRO A C 1
ATOM 1320 O O . PRO A 1 173 ? 5.546 10.188 6.334 1.00 98.31 173 PRO A O 1
ATOM 1323 N N . ALA A 1 174 ? 4.632 8.159 6.572 1.00 97.88 174 ALA A N 1
ATOM 1324 C CA . ALA A 1 174 ? 4.124 8.457 7.915 1.00 97.88 174 ALA A CA 1
ATOM 1325 C C . ALA A 1 174 ? 5.257 8.784 8.905 1.00 97.88 174 ALA A C 1
ATOM 1327 O O . ALA A 1 174 ? 5.048 9.515 9.869 1.00 97.88 174 ALA A O 1
ATOM 1328 N N . LEU A 1 175 ? 6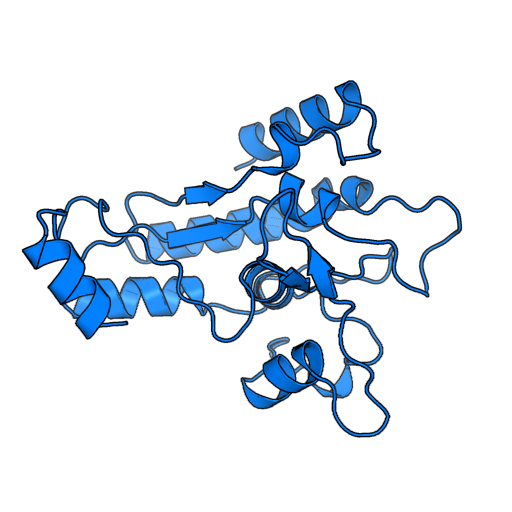.486 8.320 8.643 1.00 97.44 175 LEU A N 1
ATOM 1329 C CA . LEU A 1 175 ? 7.649 8.551 9.506 1.00 97.44 175 LEU A CA 1
ATOM 1330 C C . LEU A 1 175 ? 8.104 10.011 9.592 1.00 97.44 175 LEU A C 1
ATOM 1332 O O . LEU A 1 175 ? 8.865 10.339 10.510 1.00 97.44 175 LEU A O 1
ATOM 1336 N N . VAL A 1 176 ? 7.691 10.844 8.635 1.00 96.69 176 VAL A N 1
ATOM 1337 C CA . VAL A 1 176 ? 7.998 12.282 8.586 1.00 96.69 176 VAL A CA 1
ATOM 1338 C C . VAL A 1 176 ? 6.778 13.153 8.881 1.00 96.69 176 VAL A C 1
ATOM 1340 O O . VAL A 1 176 ? 6.892 14.375 8.855 1.00 96.69 176 VAL A O 1
ATOM 1343 N N . S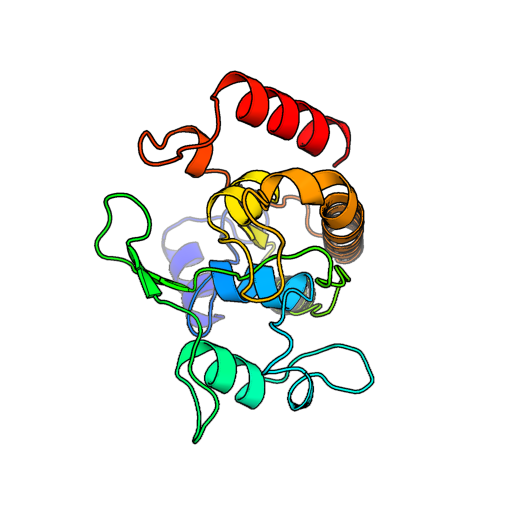ER A 1 177 ? 5.621 12.547 9.155 1.00 94.94 177 SER A N 1
ATOM 1344 C CA . SER A 1 177 ? 4.393 13.284 9.424 1.00 94.94 177 SER A CA 1
ATOM 1345 C C . SER A 1 177 ? 4.240 13.617 10.904 1.00 94.94 177 SER A C 1
ATOM 1347 O O . SER A 1 177 ? 4.433 12.770 11.774 1.00 94.94 177 SER A O 1
ATOM 1349 N N . GLU A 1 178 ? 3.825 14.851 11.179 1.00 90.38 178 GLU A N 1
ATOM 1350 C CA . GLU A 1 178 ? 3.408 15.301 12.511 1.00 90.38 178 GLU A CA 1
ATOM 1351 C C . GLU A 1 178 ? 1.910 15.057 12.771 1.00 90.38 178 GLU A C 1
ATOM 1353 O O . GLU A 1 178 ? 1.439 15.283 13.880 1.00 90.38 178 GLU A O 1
ATOM 1358 N N . SER A 1 179 ? 1.154 14.594 11.766 1.00 91.50 179 SER A N 1
ATOM 1359 C CA . SER A 1 179 ? -0.280 14.292 11.892 1.00 91.50 179 SER A CA 1
ATOM 1360 C C . SER A 1 179 ? -0.571 12.899 12.456 1.00 91.50 179 SER A C 1
ATOM 1362 O O . SER A 1 179 ? -1.736 12.535 12.577 1.00 91.50 179 SER A O 1
ATOM 1364 N N . ILE A 1 180 ? 0.462 12.095 12.711 1.00 95.12 180 ILE A N 1
ATOM 1365 C CA . ILE A 1 180 ? 0.326 10.746 13.264 1.00 95.12 180 ILE A CA 1
ATOM 1366 C C . ILE A 1 180 ? 0.207 10.854 14.781 1.00 95.12 180 ILE A C 1
ATOM 1368 O O . ILE A 1 180 ? 1.089 11.412 15.437 1.00 95.12 180 ILE A O 1
ATOM 1372 N N . GLU A 1 181 ? -0.884 10.328 15.332 1.00 92.50 181 GLU A N 1
ATOM 1373 C CA . GLU A 1 181 ? -1.190 10.436 16.761 1.00 92.50 181 GLU A CA 1
ATOM 1374 C C . GLU A 1 181 ? -0.455 9.378 17.601 1.00 92.50 181 GLU A C 1
ATOM 1376 O O . GLU A 1 181 ? -0.262 9.560 18.807 1.00 92.50 181 GLU A O 1
ATOM 1381 N N . GLU A 1 182 ? 0.005 8.285 16.983 1.00 96.88 182 GLU A N 1
ATOM 1382 C CA . GLU A 1 182 ? 0.775 7.244 17.653 1.00 96.88 182 GLU A CA 1
ATOM 1383 C C . GLU A 1 182 ? 2.065 7.792 18.287 1.00 96.88 182 GLU A C 1
ATOM 1385 O O . GLU A 1 182 ? 2.841 8.506 17.640 1.00 96.88 182 GLU A O 1
ATOM 1390 N N . PRO A 1 183 ? 2.386 7.394 19.536 1.00 96.69 183 PRO A N 1
ATOM 1391 C CA . PRO A 1 183 ? 3.614 7.828 20.183 1.00 96.69 183 PRO A CA 1
ATOM 1392 C C . PRO A 1 183 ? 4.851 7.485 19.349 1.00 96.69 183 PRO A C 1
ATOM 1394 O O . PRO A 1 183 ? 5.082 6.331 18.983 1.00 96.69 183 PRO A O 1
ATOM 1397 N N . ARG A 1 184 ? 5.714 8.480 19.110 1.00 96.06 184 ARG A N 1
ATOM 1398 C CA . ARG A 1 184 ? 6.900 8.336 18.245 1.00 96.06 184 ARG A CA 1
ATOM 1399 C C . ARG A 1 184 ? 7.791 7.145 18.608 1.00 96.06 184 ARG A C 1
ATOM 1401 O O . ARG A 1 184 ? 8.346 6.511 17.716 1.00 96.06 184 ARG A O 1
ATOM 1408 N N . ALA A 1 185 ? 7.940 6.843 19.897 1.00 97.56 185 ALA A N 1
ATOM 1409 C CA . ALA A 1 185 ? 8.724 5.697 20.354 1.00 97.56 185 ALA A CA 1
ATOM 1410 C C . ALA A 1 185 ? 8.145 4.361 19.857 1.00 97.56 185 ALA A C 1
ATOM 1412 O O . ALA A 1 185 ? 8.901 3.489 19.441 1.00 97.56 185 ALA A O 1
ATOM 1413 N N . GLU A 1 186 ? 6.819 4.230 19.838 1.00 98.06 186 GLU A N 1
ATOM 1414 C CA . GLU A 1 186 ? 6.128 3.031 19.361 1.00 98.06 186 GLU A CA 1
ATOM 1415 C C . GLU A 1 186 ? 6.208 2.907 17.839 1.00 98.06 186 GLU A C 1
ATOM 1417 O O . GLU A 1 186 ? 6.468 1.821 17.331 1.00 98.06 186 GLU A O 1
ATOM 1422 N N . VAL A 1 187 ? 6.095 4.023 17.110 1.00 98.44 187 VAL A N 1
ATOM 1423 C CA . VAL A 1 187 ? 6.306 4.053 15.651 1.00 98.44 187 VAL A CA 1
ATOM 1424 C C . VAL A 1 187 ? 7.721 3.595 15.285 1.00 98.44 187 VAL A C 1
ATOM 1426 O O . VAL A 1 187 ? 7.907 2.817 14.353 1.00 98.44 187 VAL A O 1
ATOM 1429 N N . LEU A 1 188 ? 8.738 4.063 16.015 1.00 98.12 188 LEU A N 1
ATOM 1430 C CA . LEU A 1 188 ? 10.126 3.663 15.769 1.00 98.12 188 LEU A CA 1
ATOM 1431 C C . LEU A 1 188 ? 10.376 2.187 16.097 1.00 98.12 188 LEU A C 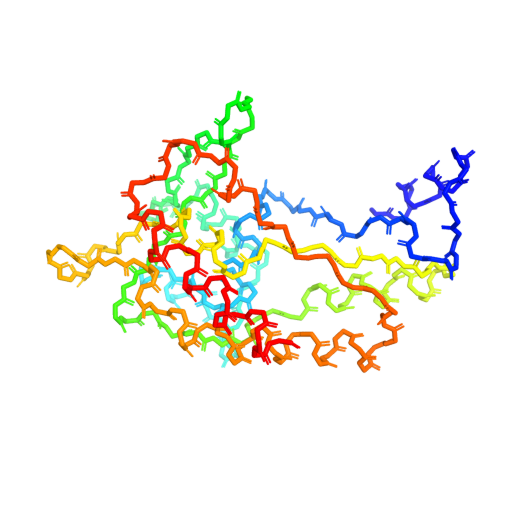1
ATOM 1433 O O . LEU A 1 188 ? 11.161 1.544 15.403 1.00 98.12 188 LEU A O 1
ATOM 1437 N N . GLU A 1 189 ? 9.724 1.649 17.126 1.00 98.56 189 GLU A N 1
ATOM 1438 C CA . GLU A 1 189 ? 9.836 0.230 17.467 1.00 98.56 189 GLU A CA 1
ATOM 1439 C C . GLU A 1 189 ? 9.116 -0.663 16.449 1.00 98.56 189 GLU A C 1
ATOM 1441 O O . GLU A 1 189 ? 9.671 -1.671 16.008 1.00 98.56 189 GLU A O 1
ATOM 1446 N N . ALA A 1 190 ? 7.932 -0.250 15.990 1.00 98.62 190 ALA A N 1
ATOM 1447 C CA . ALA A 1 190 ? 7.229 -0.876 14.876 1.00 98.62 190 ALA A CA 1
ATOM 1448 C C . ALA A 1 190 ? 8.095 -0.897 13.606 1.00 98.62 190 ALA A C 1
ATOM 1450 O O . ALA A 1 190 ? 8.241 -1.942 12.978 1.00 98.62 190 ALA A O 1
ATOM 1451 N N . LEU A 1 191 ? 8.744 0.225 13.276 1.00 98.50 191 LEU A N 1
ATOM 1452 C CA . LEU A 1 191 ? 9.652 0.317 12.132 1.00 98.50 191 LEU A CA 1
ATOM 1453 C C . LEU A 1 191 ? 10.842 -0.640 12.256 1.00 98.50 191 LEU A C 1
ATOM 1455 O O . LEU A 1 191 ? 11.161 -1.351 11.307 1.00 98.50 191 LEU A O 1
ATOM 1459 N N . ARG A 1 192 ? 11.490 -0.688 13.425 1.00 98.62 192 ARG A N 1
ATOM 1460 C CA . ARG A 1 192 ? 12.592 -1.631 13.675 1.00 98.62 192 ARG A CA 1
ATOM 1461 C C . ARG A 1 192 ? 12.138 -3.077 13.539 1.00 98.62 192 ARG A C 1
ATOM 1463 O O . ARG A 1 192 ? 12.851 -3.863 12.931 1.00 98.62 192 ARG A O 1
ATOM 1470 N N . THR A 1 193 ? 10.969 -3.403 14.083 1.00 98.50 193 THR A N 1
ATOM 1471 C CA . THR A 1 193 ? 10.390 -4.749 14.011 1.00 98.50 193 THR A CA 1
ATOM 1472 C C . THR A 1 193 ? 10.114 -5.136 12.563 1.00 98.50 193 THR A C 1
ATOM 1474 O O . THR A 1 193 ? 10.574 -6.181 12.118 1.00 98.50 193 THR A O 1
ATOM 1477 N N . ALA A 1 194 ? 9.441 -4.264 11.808 1.00 98.62 194 ALA A N 1
ATOM 1478 C CA . ALA A 1 194 ? 9.095 -4.508 10.414 1.00 98.62 194 ALA A CA 1
ATOM 1479 C C . ALA A 1 194 ? 10.333 -4.738 9.537 1.00 98.62 194 ALA A C 1
ATOM 1481 O O . ALA A 1 194 ? 10.413 -5.735 8.832 1.00 98.62 194 ALA A O 1
ATOM 1482 N N . TYR A 1 195 ? 11.331 -3.857 9.613 1.00 98.31 195 TYR A N 1
ATOM 1483 C CA . TYR A 1 195 ? 12.505 -3.922 8.733 1.00 98.31 195 TYR A CA 1
ATOM 1484 C C . TYR A 1 195 ? 13.627 -4.841 9.237 1.00 98.31 195 TYR A C 1
ATOM 1486 O O . TYR A 1 195 ? 14.612 -5.042 8.533 1.00 98.31 195 TYR A O 1
ATOM 1494 N N . ALA A 1 196 ? 13.511 -5.390 10.447 1.00 98.19 196 ALA A N 1
ATOM 1495 C CA . ALA A 1 196 ? 14.301 -6.551 10.851 1.00 98.19 196 ALA A CA 1
ATOM 1496 C C . ALA A 1 196 ? 13.689 -7.865 10.335 1.00 98.19 196 ALA A C 1
ATOM 1498 O O . ALA A 1 196 ? 14.396 -8.869 10.249 1.00 98.19 196 ALA A O 1
ATOM 1499 N N . ASP A 1 197 ? 12.385 -7.859 10.044 1.00 96.69 197 ASP A N 1
ATOM 1500 C CA . ASP A 1 197 ? 11.627 -9.030 9.618 1.00 96.69 197 ASP A CA 1
ATOM 1501 C C . ASP A 1 197 ? 11.635 -9.240 8.097 1.00 96.69 197 ASP A C 1
ATOM 1503 O O . ASP A 1 197 ? 11.757 -10.383 7.649 1.00 96.69 197 ASP A O 1
ATOM 1507 N N . LEU A 1 198 ? 11.495 -8.154 7.327 1.00 95.69 198 LEU A N 1
ATOM 1508 C CA . LEU A 1 198 ? 11.473 -8.132 5.856 1.00 95.69 198 LEU A CA 1
ATOM 1509 C C . LEU A 1 198 ? 12.881 -8.177 5.248 1.00 95.69 198 LEU A C 1
ATOM 1511 O O . LEU A 1 198 ? 13.048 -8.941 4.269 1.00 95.69 198 LEU A O 1
#

pLDDT: mean 97.37, std 1.68, range [90.38, 98.88]

Foldseek 3Di:
DVVVLVVVVVVPQDQEPQSAAPQDDPAAQLLVQCQQFLLDDPLLVVQQDPLRHHDPVSSVCQDPNDDVSHHADWDDPAPDPDIHGAGADAPPRQTARRDLVLLVSCLVSVVVRGQHAYEHAALLQSQLSHDHHPPHDPPDGSLVCLVNHLVRVVVSVVSNVVSPRPHYHHDDCVLVGPPRPPDNVSSVVSVVVNVVSD

Sequence (198 aa):
RAATRERLAALGLGRDDAAIPESFSYYDQVLDAAVAVGAVPTRFAGLVGADGSVDLAGYFTIARGEGDNAPLEMTKWFDSNYHYLVPEIGPETDFRLASDSLVREFEEARDAGFVTRPVIVGPVTFLLLSKASDEAPEGFRPLSRLADLLPVYRELLARLGAAGAPWVQLDEPALVSESIEEPRAEVLEALRTAYADL